Protein AF-A0A7J6T0P3-F1 (afdb_monomer)

Radius of gyration: 31.1 Å; Cα contacts (8 Å, |Δi|>4): 91; chains: 1; bounding box: 61×50×117 Å

pLDDT: mean 70.67, std 20.01, range [27.36, 97.06]

Mean predicted aligned error: 15.84 Å

Solvent-accessible surface area (backbone atoms only — not comparable to full-atom values): 14999 Å² total; per-residue (Å²): 106,55,35,60,55,25,47,75,69,77,41,67,24,70,60,39,41,51,52,50,51,59,52,43,61,66,58,50,58,79,76,50,55,74,68,60,47,54,54,50,51,54,52,51,50,51,50,49,54,51,53,49,53,52,48,51,52,53,54,68,51,49,68,74,75,42,72,79,57,62,83,76,56,62,70,65,57,57,53,51,51,46,52,49,52,52,51,50,45,47,51,53,46,51,50,51,50,51,53,51,38,72,76,35,93,85,66,76,79,56,70,70,61,53,52,52,60,47,54,69,65,63,66,48,69,66,59,56,53,50,34,58,50,45,32,71,78,31,80,91,58,14,68,60,54,30,51,52,55,44,52,46,36,47,52,46,33,53,53,41,55,63,44,44,58,55,54,46,49,63,55,50,67,75,53,83,63,93,77,73,84,76,79,79,84,88,72,99,71,74,84,78,52,65,65,57,48,48,50,52,50,49,46,43,66,68,51,48,48,71,69,70,58,86,62,79,90,78,83,81,73,82,77,80,75,82,86,78,89,86,78,87,87,78,86,88,83,84,83,87,91,83,86,89,135

Foldseek 3Di:
DQLVVQVVVVHHSVVRVVVVVVVCVVPVVVVDDPVVVVVVVVVVVVVVVVVQVVLLVVLVCVLVVLVPPVVPDDPVVLVVVLVVVLVVLLVVLVVVLVVVCVVDPDDRDDPLVSVLVSLVPQPGPVLLVVLVVQCVVDVPCSSVSSNSSSVSNNVSNVVSVVCNVVSCCVVCVVVPPDPDDPDDDDDPPDPPPPVVVVVVVCCCVPPVCVVPPPDDDDPPDPPPDDDDDDDDDDDDDDDDDDDDD

InterPro domains:
  IPR006153 Cation/H+ exchanger, transmembrane domain [PF00999] (1-169)
  IPR018422 Cation/H+ exchanger, CPA1 family [PTHR10110] (1-173)

Sequence (245 aa):
MSYLLAEGLQLSGICAILFCGIFMRKYTWLNLSPEARNLAESIFELFAVLAEAVIFVFLGLAPFSFDKSLARTSISTYIVAALATFGARVLSVNTTVSMANLCRTRSKLPASYTSVLSFCGLRGAMALALAIRARHDFPLHGHEILSVSTIIALFTVLVLGCSASYVLDWLLGSEMAPCEEASENSSVTTGYCGGMKRLVMTLNRGVLLPFFTRSGPQSMRYTGVERHSSRSDSDDMMGANSPPG

Secondary structure (DSSP, 8-state):
-HHHHHHHTTS-HHHHHHHHHHHHHHHHTTTS-HHHHHHHHHHHHHHHHHHHHHHHHHHHHHHHHTTTTTTTS-HHHHHHHHHHHHHHHHHHHHHHHHHHHHH-SS-PPPHHHHHHHHHS----HHHHHHHHHHHHH-TTTHHHHHHHHHHHHHHHHHHHHHHHHHHHHHHHTT--S------SSS-S-SSSTTHHHHHHHHHIIIIIHHHH--S------------------------------

Structure (mmCIF, N/CA/C/O backbone):
data_AF-A0A7J6T0P3-F1
#
_entry.id   AF-A0A7J6T0P3-F1
#
loop_
_atom_site.group_PDB
_atom_site.id
_atom_site.type_symbol
_atom_site.label_atom_id
_atom_site.label_alt_id
_atom_site.label_comp_id
_atom_site.label_asym_id
_atom_site.label_entity_id
_atom_site.label_seq_id
_atom_site.pdbx_PDB_ins_code
_atom_site.Cartn_x
_atom_site.Cartn_y
_atom_site.Cartn_z
_atom_site.occupancy
_atom_site.B_iso_or_equiv
_atom_site.auth_seq_id
_atom_site.auth_comp_id
_atom_site.auth_asym_id
_atom_site.auth_atom_id
_atom_site.pdbx_PDB_model_num
ATOM 1 N N . MET A 1 1 ? -22.819 -5.935 -3.431 1.00 86.69 1 MET A N 1
ATOM 2 C CA . MET A 1 1 ? -23.850 -5.009 -3.958 1.00 86.69 1 MET A CA 1
ATOM 3 C C . MET A 1 1 ? -23.351 -3.579 -4.105 1.00 86.69 1 MET A C 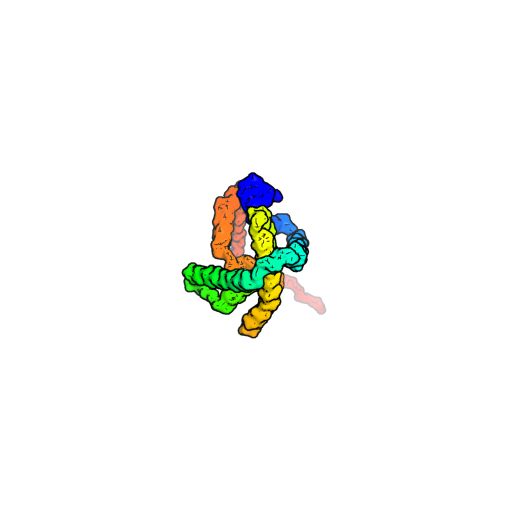1
ATOM 5 O O . MET A 1 1 ? -23.474 -3.043 -5.196 1.00 86.69 1 MET A O 1
ATOM 9 N N . SER A 1 2 ? -22.746 -2.975 -3.075 1.00 92.25 2 SER A N 1
ATOM 10 C CA . SER A 1 2 ? -22.213 -1.600 -3.147 1.00 92.25 2 SER A CA 1
ATOM 11 C C . SER A 1 2 ? -21.230 -1.370 -4.306 1.00 92.25 2 SER A C 1
ATOM 13 O O . SER A 1 2 ? -21.328 -0.343 -4.965 1.00 92.25 2 SER A O 1
ATOM 15 N N . TYR A 1 3 ? -20.357 -2.340 -4.609 1.00 94.19 3 TYR A N 1
ATOM 16 C CA . TYR A 1 3 ? -19.452 -2.281 -5.768 1.00 94.19 3 TYR A CA 1
ATOM 17 C C . TYR A 1 3 ? -20.197 -2.115 -7.102 1.00 94.19 3 TYR A C 1
ATOM 19 O O . TYR A 1 3 ? -19.974 -1.153 -7.825 1.00 94.19 3 TYR A O 1
ATOM 27 N N . LEU A 1 4 ? -21.109 -3.048 -7.400 1.00 95.38 4 LEU A N 1
ATOM 28 C CA . LEU A 1 4 ? -21.826 -3.109 -8.676 1.00 95.38 4 LEU A CA 1
ATOM 29 C C . LEU A 1 4 ? -22.746 -1.902 -8.874 1.00 95.38 4 LEU A C 1
ATOM 31 O O . LEU A 1 4 ? -22.840 -1.383 -9.979 1.00 95.38 4 LEU A O 1
ATOM 35 N N . LEU A 1 5 ? -23.392 -1.436 -7.801 1.00 94.75 5 LEU A N 1
ATOM 36 C CA . LEU A 1 5 ? -24.214 -0.226 -7.842 1.00 94.75 5 LEU A CA 1
ATOM 37 C C . LEU A 1 5 ? -23.381 1.021 -8.149 1.00 94.75 5 LEU A C 1
ATOM 39 O O . LEU A 1 5 ? -23.807 1.852 -8.940 1.00 94.75 5 LEU A O 1
ATOM 43 N N . ALA A 1 6 ? -22.199 1.154 -7.545 1.00 94.94 6 ALA A N 1
ATOM 44 C CA . ALA A 1 6 ? -21.322 2.290 -7.805 1.00 94.94 6 ALA A CA 1
ATOM 45 C C . ALA A 1 6 ? -20.753 2.265 -9.232 1.00 94.94 6 ALA A C 1
ATOM 47 O O . ALA A 1 6 ? -20.804 3.288 -9.907 1.00 94.94 6 ALA A O 1
ATOM 48 N N . GLU A 1 7 ? -20.301 1.107 -9.722 1.00 93.50 7 GLU A N 1
ATOM 49 C CA . GLU A 1 7 ? -19.852 0.948 -11.117 1.00 93.50 7 GLU A CA 1
ATOM 50 C C . GLU A 1 7 ? -20.989 1.232 -12.116 1.00 93.50 7 GLU A C 1
ATOM 52 O O . GLU A 1 7 ? -20.782 1.930 -13.106 1.00 93.50 7 GLU A O 1
ATOM 57 N N . GLY A 1 8 ? -22.218 0.784 -11.829 1.00 93.88 8 GLY A N 1
ATOM 58 C CA . GLY A 1 8 ? -23.395 1.079 -12.657 1.00 93.88 8 GLY A CA 1
ATOM 59 C C . GLY A 1 8 ? -23.758 2.569 -12.724 1.00 93.88 8 GLY A C 1
ATOM 60 O O . GLY A 1 8 ? -24.348 3.014 -13.704 1.00 93.88 8 GLY A O 1
ATOM 61 N N . LEU A 1 9 ? -23.368 3.350 -11.712 1.00 94.50 9 LEU A N 1
ATOM 62 C CA . LEU A 1 9 ? -23.514 4.809 -11.664 1.00 94.50 9 LEU A CA 1
ATOM 63 C C . LEU A 1 9 ? -22.255 5.557 -12.142 1.00 94.50 9 LEU A C 1
ATOM 65 O O . LEU A 1 9 ? -22.176 6.770 -11.965 1.00 94.50 9 LEU A O 1
ATOM 69 N N . GLN A 1 10 ? -21.271 4.855 -12.721 1.00 92.62 10 GLN A N 1
ATOM 70 C CA . GLN A 1 10 ? -19.973 5.407 -13.145 1.00 92.62 10 GLN A CA 1
ATOM 71 C C . GLN A 1 10 ? -19.177 6.081 -12.006 1.00 92.62 10 GLN A C 1
ATOM 73 O O . GLN A 1 10 ? -18.389 7.001 -12.226 1.00 92.62 10 GLN A O 1
ATOM 78 N N . LEU A 1 11 ? -19.365 5.617 -10.768 1.00 92.31 11 LEU A N 1
ATOM 79 C CA . LEU A 1 11 ? -18.633 6.054 -9.577 1.00 92.31 11 LEU A CA 1
ATOM 80 C C . LEU A 1 11 ? -17.555 5.027 -9.193 1.00 92.31 11 LEU A C 1
ATOM 82 O O . LEU A 1 11 ? -17.590 3.872 -9.608 1.00 92.31 11 LEU A O 1
ATOM 86 N N . SER A 1 12 ? -16.601 5.423 -8.342 1.00 91.94 12 SER A N 1
ATOM 87 C CA . SER A 1 12 ? -15.549 4.510 -7.869 1.00 91.94 12 SER A CA 1
ATOM 88 C C . SER A 1 12 ? -16.127 3.373 -7.018 1.00 91.94 12 SER A C 1
ATOM 90 O O . SER A 1 12 ? -16.424 3.546 -5.828 1.00 91.94 12 SER A O 1
ATOM 92 N N . GLY A 1 13 ? -16.231 2.182 -7.616 1.00 92.06 13 GLY A N 1
ATOM 93 C CA . GLY A 1 13 ? -16.684 0.972 -6.934 1.00 92.06 13 GLY A CA 1
ATOM 94 C C . GLY A 1 13 ? -15.806 0.596 -5.742 1.00 92.06 13 GLY A C 1
ATOM 95 O O . GLY A 1 13 ? -16.324 0.191 -4.699 1.00 92.06 13 GLY A O 1
ATOM 96 N N . ILE A 1 14 ? -14.488 0.798 -5.855 1.00 91.25 14 ILE A N 1
ATOM 97 C CA . ILE A 1 14 ? -13.513 0.491 -4.795 1.00 91.25 14 ILE A CA 1
ATOM 98 C C . ILE A 1 14 ? -13.741 1.392 -3.574 1.00 91.25 14 ILE A C 1
ATOM 100 O O . ILE A 1 14 ? -13.762 0.917 -2.441 1.00 91.25 14 ILE A O 1
ATOM 104 N N . CYS A 1 15 ? -13.989 2.687 -3.780 1.00 91.31 15 CYS A N 1
ATOM 105 C CA . CYS A 1 15 ? -14.315 3.589 -2.675 1.00 91.31 15 CYS A CA 1
ATOM 106 C C . CYS A 1 15 ? -15.658 3.219 -2.023 1.00 91.31 15 CYS A C 1
ATOM 108 O O . CYS A 1 15 ? -15.772 3.246 -0.798 1.00 91.31 15 CYS A O 1
ATOM 110 N N . ALA A 1 16 ? -16.659 2.818 -2.815 1.00 94.12 16 ALA A N 1
ATOM 111 C CA . ALA A 1 16 ? -17.979 2.448 -2.306 1.00 94.12 16 ALA A CA 1
ATOM 112 C C . ALA A 1 16 ? -17.947 1.213 -1.388 1.00 94.12 16 ALA A C 1
ATOM 114 O O . ALA A 1 16 ? -18.573 1.224 -0.323 1.00 94.12 16 ALA A O 1
ATOM 115 N N . ILE A 1 17 ? -17.200 0.163 -1.751 1.00 93.19 17 ILE A N 1
ATOM 116 C CA . ILE A 1 17 ? -17.042 -1.017 -0.881 1.00 93.19 17 ILE A CA 1
ATOM 117 C C . ILE A 1 17 ? -16.278 -0.695 0.403 1.00 93.19 17 ILE A C 1
ATOM 119 O O . ILE A 1 17 ? -16.654 -1.200 1.459 1.00 93.19 17 ILE A O 1
ATOM 123 N N . LEU A 1 18 ? -15.273 0.186 0.342 1.00 91.38 18 LEU A N 1
ATOM 124 C CA . LEU A 1 18 ? -14.516 0.614 1.521 1.00 91.38 18 LEU A CA 1
ATOM 125 C C . LEU A 1 18 ? -15.419 1.346 2.518 1.00 91.38 18 LEU A C 1
ATOM 127 O O . LEU A 1 18 ? -15.472 0.976 3.691 1.00 91.38 18 LEU A O 1
ATOM 131 N N . PHE A 1 19 ? -16.188 2.336 2.054 1.00 89.62 19 PHE A N 1
ATOM 132 C CA . PHE A 1 19 ? -17.142 3.036 2.916 1.00 89.62 19 PHE A CA 1
ATOM 133 C C . PHE A 1 19 ? -18.197 2.087 3.477 1.00 89.62 19 PHE A C 1
ATOM 135 O O . PHE A 1 19 ? -18.468 2.114 4.678 1.00 89.62 19 PHE A O 1
ATOM 142 N N . CYS A 1 20 ? -18.746 1.211 2.634 1.00 90.56 20 CYS A N 1
ATOM 143 C CA . CYS A 1 20 ? -19.692 0.189 3.063 1.00 90.56 20 CYS A CA 1
ATOM 144 C C . CYS A 1 20 ? -19.118 -0.669 4.203 1.00 90.56 20 CYS A C 1
ATOM 146 O O . CYS A 1 20 ? -19.802 -0.857 5.205 1.00 90.56 20 CYS A O 1
ATOM 148 N N . GLY A 1 21 ? -17.866 -1.129 4.102 1.00 89.75 21 GLY A N 1
ATOM 149 C CA . GLY A 1 21 ? -17.195 -1.906 5.151 1.00 89.75 21 GLY A CA 1
ATOM 150 C C . GLY A 1 21 ? -17.003 -1.129 6.459 1.00 89.75 21 GLY A C 1
ATOM 151 O O . GLY A 1 21 ? -17.306 -1.646 7.536 1.00 89.75 21 GLY A O 1
ATOM 152 N N . ILE A 1 22 ? -16.588 0.141 6.380 1.00 88.25 22 ILE A N 1
ATOM 153 C CA . ILE A 1 22 ? -16.421 1.014 7.558 1.00 88.25 22 ILE A CA 1
ATOM 154 C C . ILE A 1 22 ? -17.753 1.196 8.299 1.00 88.25 22 ILE A C 1
ATOM 156 O O . ILE A 1 22 ? -17.812 1.060 9.524 1.00 88.25 22 ILE A O 1
ATOM 160 N N . PHE A 1 23 ? -18.836 1.485 7.571 1.00 87.38 23 PHE A N 1
ATOM 161 C CA . PHE A 1 23 ? -20.167 1.610 8.168 1.00 87.38 23 PHE A CA 1
ATOM 162 C C . PHE A 1 23 ? -20.668 0.272 8.716 1.00 87.38 23 PHE A C 1
ATOM 164 O O . PHE A 1 23 ? -21.207 0.226 9.823 1.00 87.38 23 PHE A O 1
ATOM 171 N N . MET A 1 24 ? -20.445 -0.822 7.987 1.00 85.88 24 MET A N 1
ATOM 172 C CA . MET A 1 24 ? -20.858 -2.162 8.393 1.00 85.88 24 MET A CA 1
ATOM 173 C C . MET A 1 24 ? -20.211 -2.572 9.716 1.00 85.88 24 MET A C 1
ATOM 175 O O . MET A 1 24 ? -20.926 -3.077 10.580 1.00 85.88 24 MET A O 1
ATOM 179 N N . ARG A 1 25 ? -18.925 -2.260 9.942 1.00 83.00 25 ARG A N 1
ATOM 180 C CA . ARG A 1 25 ? -18.268 -2.487 11.242 1.00 83.00 25 ARG A CA 1
ATOM 181 C C . ARG A 1 25 ? -18.991 -1.776 12.387 1.00 83.00 25 ARG A C 1
ATOM 183 O O . ARG A 1 25 ? -19.066 -2.310 13.482 1.00 83.00 25 ARG A O 1
ATOM 190 N N . LYS A 1 26 ? -19.545 -0.585 12.157 1.00 76.88 26 LYS A N 1
ATOM 191 C CA . LYS A 1 26 ? -20.208 0.196 13.210 1.00 76.88 26 LYS A CA 1
ATOM 192 C C . LYS A 1 26 ? -21.639 -0.257 13.502 1.00 76.88 26 LYS A C 1
ATOM 194 O O . LYS A 1 26 ? -22.049 -0.234 14.658 1.00 76.88 26 LYS A O 1
ATOM 199 N N . TYR A 1 27 ? -22.392 -0.645 12.477 1.00 80.25 27 TYR A N 1
ATOM 200 C CA . TYR A 1 27 ? -23.801 -1.025 12.635 1.00 80.25 27 TYR A CA 1
ATOM 201 C C . TYR A 1 27 ? -23.987 -2.510 12.940 1.00 80.25 27 TYR A C 1
ATOM 203 O O . TYR A 1 27 ? -24.789 -2.870 13.795 1.00 80.25 27 TYR A O 1
ATOM 211 N N . THR A 1 28 ? -23.212 -3.372 12.286 1.00 81.00 28 THR A N 1
ATOM 212 C CA . THR A 1 28 ? -23.334 -4.832 12.422 1.00 81.00 28 THR A CA 1
ATOM 213 C C . THR A 1 28 ? -22.831 -5.295 13.784 1.00 81.00 28 THR A C 1
ATOM 215 O O . THR A 1 28 ? -23.409 -6.196 14.381 1.00 81.00 28 THR A O 1
ATOM 218 N N . TRP A 1 29 ? -21.830 -4.607 14.342 1.00 71.50 29 TRP A N 1
ATOM 219 C CA . TRP A 1 29 ? -21.297 -4.916 15.669 1.00 71.50 29 TRP A CA 1
ATOM 220 C C . TRP A 1 29 ? -22.354 -4.842 16.770 1.00 71.50 29 TRP A C 1
ATOM 222 O O . TRP A 1 29 ? -22.325 -5.648 17.686 1.00 71.50 29 TRP A O 1
ATOM 232 N N . LEU A 1 30 ? -23.325 -3.932 16.675 1.00 72.38 30 LEU A N 1
ATOM 233 C CA . LEU A 1 30 ? -24.371 -3.786 17.693 1.00 72.38 30 LEU A CA 1
ATOM 234 C C . LEU A 1 30 ? -25.427 -4.899 17.638 1.00 72.38 30 LEU A C 1
ATOM 236 O O . LEU A 1 30 ? -26.125 -5.107 18.624 1.00 72.38 30 LEU A O 1
ATOM 240 N N . ASN A 1 31 ? -25.528 -5.610 16.512 1.00 76.88 31 ASN A N 1
ATOM 241 C CA . ASN A 1 31 ? -26.555 -6.624 16.272 1.00 76.88 31 ASN A CA 1
ATOM 242 C C . ASN A 1 31 ? -26.032 -8.071 16.384 1.00 76.88 31 ASN A C 1
ATOM 244 O O . ASN A 1 31 ? -26.819 -9.010 16.355 1.00 76.88 31 ASN A O 1
ATOM 248 N N . LEU A 1 32 ? -24.713 -8.277 16.499 1.00 79.06 32 LEU A N 1
ATOM 249 C CA . LEU A 1 32 ? -24.116 -9.611 16.642 1.00 79.06 32 LEU A CA 1
ATOM 250 C C . LEU A 1 32 ? -23.864 -9.981 18.107 1.00 79.06 32 LEU A C 1
ATOM 252 O O . LEU A 1 32 ? -23.465 -9.130 18.911 1.00 79.06 32 LEU A O 1
ATOM 256 N N . SER A 1 33 ? -24.017 -11.272 18.414 1.00 86.81 33 SER A N 1
ATOM 257 C CA . SER A 1 33 ? -23.572 -11.881 19.671 1.00 86.81 33 SER A CA 1
ATOM 258 C C . SER A 1 33 ? -22.041 -11.801 19.809 1.00 86.81 33 SER A C 1
ATOM 260 O O . SER A 1 33 ? -21.338 -11.746 18.797 1.00 86.81 33 SER A O 1
ATOM 262 N N . PRO A 1 34 ? -21.493 -11.776 21.039 1.00 84.00 34 PRO A N 1
ATOM 263 C CA . PRO A 1 34 ? -20.049 -11.645 21.261 1.00 84.00 34 PRO A CA 1
ATOM 264 C C . PRO A 1 34 ? -19.235 -12.775 20.614 1.00 84.00 34 PRO A C 1
ATOM 266 O O . PRO A 1 34 ? -18.176 -12.525 20.056 1.00 84.00 34 PRO A O 1
ATOM 269 N N . GLU A 1 35 ? -19.764 -13.997 20.602 1.00 88.44 35 GLU A N 1
ATOM 270 C CA . GLU A 1 35 ? -19.115 -15.151 19.975 1.00 88.44 35 GLU A CA 1
ATOM 271 C C . GLU A 1 35 ? -19.026 -15.016 18.444 1.00 88.44 35 GLU A C 1
ATOM 273 O O . GLU A 1 35 ? -17.975 -15.251 17.850 1.00 88.44 35 GLU A O 1
ATOM 278 N N . ALA A 1 36 ? -20.095 -14.534 17.798 1.00 87.50 36 ALA A N 1
ATOM 279 C CA . ALA A 1 36 ? -20.111 -14.307 16.352 1.00 87.50 36 ALA A CA 1
ATOM 280 C C . ALA A 1 36 ? -19.150 -13.188 15.918 1.00 87.50 36 ALA A C 1
ATOM 282 O O . ALA A 1 36 ? -18.650 -13.207 14.794 1.00 87.50 36 ALA A O 1
ATOM 283 N N . ARG A 1 37 ? -18.885 -12.213 16.797 1.00 87.88 37 ARG A N 1
ATOM 284 C CA . ARG A 1 37 ? -17.929 -11.130 16.531 1.00 87.88 37 ARG A CA 1
ATOM 285 C C . ARG A 1 37 ? -16.505 -11.657 16.442 1.00 87.88 37 ARG A C 1
ATOM 287 O O . ARG A 1 37 ? -15.846 -11.395 15.442 1.00 87.88 37 ARG A O 1
ATOM 294 N N . ASN A 1 38 ? -16.080 -12.439 17.430 1.00 88.56 38 ASN A N 1
ATOM 295 C CA . ASN A 1 38 ? -14.730 -13.000 17.465 1.00 88.56 38 ASN A CA 1
ATOM 296 C C . ASN A 1 38 ? -14.495 -13.927 16.268 1.00 88.56 38 ASN A C 1
ATOM 298 O O . ASN A 1 38 ? -13.485 -13.809 15.582 1.00 88.56 38 ASN A O 1
ATOM 302 N N . LEU A 1 39 ? -15.473 -14.785 15.951 1.00 92.75 39 LEU A N 1
ATOM 303 C CA . LEU A 1 39 ? -15.389 -15.649 14.775 1.00 92.75 39 LEU A CA 1
ATOM 304 C C . LEU A 1 39 ? -15.257 -14.837 13.478 1.00 92.75 39 LEU A C 1
ATOM 306 O O . LEU A 1 39 ? -14.432 -15.162 12.625 1.00 92.75 39 LEU A O 1
ATOM 310 N N . ALA A 1 40 ? -16.053 -13.776 13.319 1.00 91.00 40 ALA A N 1
ATOM 311 C CA . ALA A 1 40 ? -15.969 -12.917 12.146 1.00 91.00 40 ALA A CA 1
ATOM 312 C C . ALA A 1 40 ? -14.601 -12.224 12.044 1.00 91.00 40 ALA A C 1
ATOM 314 O O . ALA A 1 40 ? -14.033 -12.189 10.955 1.00 91.00 40 ALA A O 1
ATOM 315 N N . GLU A 1 41 ? -14.061 -11.707 13.150 1.00 90.12 41 GLU A N 1
ATOM 316 C CA . GLU A 1 41 ? -12.739 -11.069 13.176 1.00 90.12 41 GLU A CA 1
ATOM 317 C C . GLU A 1 41 ? -11.637 -12.037 12.737 1.00 90.12 41 GLU A C 1
ATOM 319 O O . GLU A 1 41 ? -10.905 -11.715 11.800 1.00 90.12 41 GLU A O 1
ATOM 324 N N . SER A 1 42 ? -11.595 -13.252 13.292 1.00 94.75 42 SER A N 1
ATOM 325 C CA . SER A 1 42 ? -10.602 -14.260 12.899 1.00 94.75 42 SER A CA 1
ATOM 326 C C . SER A 1 42 ? -10.736 -14.687 11.434 1.00 94.75 42 SER A C 1
ATOM 328 O O . SER A 1 42 ? -9.736 -14.858 10.737 1.00 94.75 42 SER A O 1
ATOM 330 N N . ILE A 1 43 ? -11.965 -14.834 10.926 1.00 96.12 43 ILE A N 1
ATOM 331 C CA . ILE A 1 43 ? -12.196 -15.168 9.514 1.00 96.12 43 ILE A CA 1
ATOM 332 C C . ILE A 1 43 ? -11.710 -14.031 8.602 1.00 96.12 43 ILE A C 1
ATOM 334 O O . ILE A 1 43 ? -11.059 -14.293 7.589 1.00 96.12 43 ILE A O 1
ATOM 338 N N . PHE A 1 44 ? -12.002 -12.771 8.938 1.00 91.81 44 PHE A N 1
ATOM 339 C CA . PHE A 1 44 ? -11.554 -11.625 8.141 1.00 91.81 44 PHE A CA 1
ATOM 340 C C . PHE A 1 44 ? -10.040 -11.431 8.190 1.00 91.81 44 PHE A C 1
ATOM 342 O O . PHE A 1 44 ? -9.455 -11.065 7.171 1.00 91.81 44 PHE A O 1
ATOM 349 N N . GLU A 1 45 ? -9.407 -11.703 9.327 1.00 94.50 45 GLU A N 1
ATOM 350 C CA . GLU A 1 45 ? -7.951 -11.703 9.451 1.00 94.50 45 GLU A CA 1
ATOM 351 C C . GLU A 1 45 ? -7.320 -12.792 8.578 1.00 94.50 45 GLU A C 1
ATOM 353 O O . GLU A 1 45 ? -6.420 -12.500 7.789 1.00 94.50 45 GLU A O 1
ATOM 358 N N . LEU A 1 46 ? -7.862 -14.014 8.607 1.00 97.06 46 LEU A N 1
ATOM 359 C CA . LEU A 1 46 ? -7.415 -15.095 7.729 1.00 97.06 46 LEU A CA 1
ATOM 360 C C . LEU A 1 46 ? -7.553 -14.714 6.249 1.00 97.06 46 LEU A C 1
ATOM 362 O O . LEU A 1 46 ? -6.628 -14.931 5.466 1.00 97.06 46 LEU A O 1
ATOM 366 N N . PHE A 1 47 ? -8.681 -14.119 5.851 1.00 95.56 47 PHE A N 1
ATOM 367 C CA . PHE A 1 47 ? -8.863 -13.641 4.479 1.00 95.56 47 PHE A CA 1
ATOM 368 C C . PHE A 1 47 ? -7.893 -12.518 4.111 1.00 95.56 47 PHE A C 1
ATOM 370 O O . PHE A 1 47 ? -7.440 -12.476 2.967 1.00 95.56 47 PHE A O 1
ATOM 377 N N . ALA A 1 48 ? -7.569 -11.620 5.043 1.00 91.94 48 ALA A N 1
ATOM 378 C CA . ALA A 1 48 ? -6.598 -10.558 4.814 1.00 91.94 48 ALA A CA 1
ATOM 379 C C . ALA A 1 48 ? -5.196 -11.136 4.581 1.00 91.94 48 ALA A C 1
ATOM 381 O O . ALA A 1 48 ? -4.581 -10.813 3.566 1.00 91.94 48 ALA A O 1
ATOM 382 N N . VAL A 1 49 ? -4.745 -12.053 5.443 1.00 93.56 49 VAL A N 1
ATOM 383 C CA . VAL A 1 49 ? -3.447 -12.737 5.305 1.00 93.56 49 VAL A CA 1
ATOM 384 C C . VAL A 1 49 ? -3.395 -13.568 4.022 1.00 93.56 49 VAL A C 1
ATOM 386 O O . VAL A 1 49 ? -2.398 -13.543 3.302 1.00 93.56 49 VAL A O 1
ATOM 389 N N . LEU A 1 50 ? -4.481 -14.266 3.678 1.00 95.69 50 LEU A N 1
ATOM 390 C CA . LEU A 1 50 ? -4.569 -15.025 2.432 1.00 95.69 50 LEU A CA 1
ATOM 391 C C . LEU A 1 50 ? -4.497 -14.108 1.203 1.00 95.69 50 LEU A C 1
ATOM 393 O O . LEU A 1 50 ? -3.755 -14.391 0.263 1.00 95.69 50 LEU A O 1
ATOM 397 N N . ALA A 1 51 ? -5.255 -13.009 1.195 1.00 92.06 51 ALA A N 1
ATOM 398 C CA . ALA A 1 51 ? -5.238 -12.045 0.098 1.00 92.06 51 ALA A CA 1
ATOM 399 C C . ALA A 1 51 ? -3.853 -11.404 -0.053 1.00 92.06 51 ALA A C 1
ATOM 401 O O . ALA A 1 51 ? -3.349 -11.273 -1.169 1.00 92.06 51 ALA A O 1
ATOM 402 N N . GLU A 1 52 ? -3.222 -11.054 1.063 1.00 87.69 52 GLU A N 1
ATOM 403 C CA . GLU A 1 52 ? -1.863 -10.533 1.101 1.00 87.69 52 GLU A CA 1
ATOM 404 C C . GLU A 1 52 ? -0.856 -11.542 0.532 1.00 87.69 52 GLU A C 1
ATOM 406 O O . GLU A 1 52 ? -0.087 -11.187 -0.364 1.00 87.69 52 GLU A O 1
ATOM 411 N N . ALA A 1 53 ? -0.929 -12.816 0.929 1.00 91.75 53 ALA A N 1
ATOM 412 C CA . ALA A 1 53 ? -0.092 -13.880 0.372 1.00 91.75 53 ALA A CA 1
ATOM 413 C C . ALA A 1 53 ? -0.278 -14.034 -1.149 1.00 91.75 53 ALA A C 1
ATOM 415 O O . ALA A 1 53 ? 0.703 -14.134 -1.890 1.00 91.75 53 ALA A O 1
ATOM 416 N N . VAL A 1 54 ? -1.522 -13.989 -1.638 1.00 92.50 54 VAL A N 1
ATOM 417 C CA . VAL A 1 54 ? -1.821 -14.036 -3.079 1.00 92.50 54 VAL A CA 1
ATOM 418 C C . VAL A 1 54 ? -1.155 -12.866 -3.806 1.00 92.50 54 VAL A C 1
ATOM 420 O O . VAL A 1 54 ? -0.478 -13.068 -4.815 1.00 92.50 54 VAL A O 1
ATOM 423 N N . ILE A 1 55 ? -1.291 -11.647 -3.286 1.00 89.56 55 ILE A N 1
ATOM 424 C CA . ILE A 1 55 ? -0.692 -10.443 -3.878 1.00 89.56 55 ILE A CA 1
ATOM 425 C C . ILE A 1 55 ? 0.836 -10.526 -3.888 1.00 89.56 55 ILE A C 1
ATOM 427 O O . ILE A 1 55 ? 1.449 -10.156 -4.891 1.00 89.56 55 ILE A O 1
ATOM 431 N N . PHE A 1 56 ? 1.452 -11.035 -2.820 1.00 87.88 56 PHE A N 1
ATOM 432 C CA . PHE A 1 56 ? 2.898 -11.243 -2.761 1.00 87.88 56 PHE A CA 1
ATOM 433 C C . PHE A 1 56 ? 3.389 -12.211 -3.837 1.00 87.88 56 PHE A C 1
ATOM 435 O O . PHE A 1 56 ? 4.366 -11.915 -4.527 1.00 87.88 56 PHE A O 1
ATOM 442 N N . VAL A 1 57 ? 2.681 -13.324 -4.040 1.00 90.69 57 VAL A N 1
ATOM 443 C CA . VAL A 1 57 ? 2.996 -14.276 -5.113 1.00 90.69 57 VAL A CA 1
ATOM 444 C C . VAL A 1 57 ? 2.852 -13.614 -6.487 1.00 90.69 57 VAL A C 1
ATOM 446 O O . VAL A 1 57 ? 3.754 -13.734 -7.316 1.00 90.69 57 VAL A O 1
ATOM 449 N N . PHE A 1 58 ? 1.784 -12.847 -6.729 1.00 88.88 58 PHE A N 1
ATOM 450 C CA . PHE A 1 58 ? 1.617 -12.107 -7.988 1.00 88.88 58 PHE A CA 1
ATOM 451 C C . PHE A 1 58 ? 2.739 -11.093 -8.231 1.00 88.88 58 PHE A C 1
ATOM 453 O O . PHE A 1 58 ? 3.242 -10.990 -9.352 1.00 88.88 58 PHE A O 1
ATOM 460 N N . LEU A 1 59 ? 3.151 -10.363 -7.194 1.00 87.81 59 LEU A N 1
ATOM 461 C CA . LEU A 1 59 ? 4.231 -9.386 -7.287 1.00 87.81 59 LEU A CA 1
ATOM 462 C C . LEU A 1 59 ? 5.581 -10.058 -7.585 1.00 87.81 59 LEU A C 1
ATOM 464 O O . LEU A 1 59 ? 6.347 -9.543 -8.397 1.00 87.81 59 LEU A O 1
ATOM 468 N N . GLY A 1 60 ? 5.854 -11.213 -6.970 1.00 87.44 60 GLY A N 1
ATOM 469 C CA . GLY A 1 60 ? 7.078 -11.990 -7.194 1.00 87.44 60 GLY A CA 1
ATOM 470 C C . GLY A 1 60 ? 7.132 -12.695 -8.554 1.00 87.44 60 GLY A C 1
ATOM 471 O O . GLY A 1 60 ? 8.208 -12.821 -9.133 1.00 87.44 60 GLY A O 1
ATOM 472 N N . LEU A 1 61 ? 5.986 -13.115 -9.098 1.00 87.31 61 LEU A N 1
ATOM 473 C CA . LEU A 1 61 ? 5.900 -13.748 -10.421 1.00 87.31 61 LEU A CA 1
ATOM 474 C C . LEU A 1 61 ? 5.953 -12.742 -11.578 1.00 87.31 61 LEU A C 1
ATOM 476 O O . LEU A 1 61 ? 6.338 -13.097 -12.692 1.00 87.31 61 LEU A O 1
ATOM 480 N N . ALA A 1 62 ? 5.572 -11.489 -11.340 1.00 83.62 62 ALA A N 1
ATOM 481 C CA . ALA A 1 62 ? 5.437 -10.491 -12.393 1.00 83.62 62 ALA A CA 1
ATOM 482 C C . ALA A 1 62 ? 6.724 -10.225 -13.212 1.00 83.62 62 ALA A C 1
ATOM 484 O O . ALA A 1 62 ? 6.610 -10.174 -14.437 1.00 83.62 62 ALA A O 1
ATOM 485 N N . PRO A 1 63 ? 7.941 -10.127 -12.633 1.00 80.31 63 PRO A N 1
ATOM 486 C CA . PRO A 1 63 ? 9.173 -9.936 -13.407 1.00 80.31 63 PRO A CA 1
ATOM 487 C C . PRO A 1 63 ? 9.443 -11.050 -14.427 1.00 80.31 63 PRO A C 1
ATOM 489 O O . PRO A 1 63 ? 9.895 -10.761 -15.532 1.00 80.31 63 PRO A O 1
ATOM 492 N N . PHE A 1 64 ? 9.098 -12.302 -14.102 1.00 81.44 64 PHE A N 1
ATOM 493 C CA . PHE A 1 64 ? 9.277 -13.452 -14.999 1.00 81.44 64 PHE A CA 1
ATOM 494 C C . PHE A 1 64 ? 8.371 -13.391 -16.235 1.00 81.44 64 PHE A C 1
ATOM 496 O O . PHE A 1 64 ? 8.666 -13.998 -17.260 1.00 81.44 64 PHE A O 1
ATOM 503 N N . SER A 1 65 ? 7.271 -12.637 -16.174 1.00 78.25 65 SER A N 1
ATOM 504 C CA . SER A 1 65 ? 6.350 -12.487 -17.304 1.00 78.25 65 SER A CA 1
ATOM 505 C C . SER A 1 65 ? 6.847 -11.482 -18.359 1.00 78.25 65 SER A C 1
ATOM 507 O O . SER A 1 65 ? 6.349 -11.489 -19.486 1.00 78.25 65 SER A O 1
ATOM 509 N N . PHE A 1 66 ? 7.829 -10.631 -18.031 1.00 67.44 66 PHE A N 1
ATOM 510 C CA . PHE A 1 66 ? 8.242 -9.478 -18.849 1.00 67.44 66 PHE A CA 1
ATOM 511 C C . PHE A 1 66 ? 9.591 -9.644 -19.565 1.00 67.44 66 PHE A C 1
ATOM 513 O O . PHE A 1 66 ? 10.170 -8.650 -20.007 1.00 67.44 66 PHE A O 1
ATOM 520 N N . ASP A 1 67 ? 10.070 -10.880 -19.727 1.00 57.88 67 ASP A N 1
ATOM 521 C CA . ASP A 1 67 ? 11.429 -11.241 -20.178 1.00 57.88 67 ASP A CA 1
ATOM 522 C C . ASP A 1 67 ? 11.916 -10.508 -21.455 1.00 57.88 67 ASP A C 1
ATOM 524 O O . ASP A 1 67 ? 13.103 -10.269 -21.651 1.00 57.88 67 ASP A O 1
ATOM 528 N N . LYS A 1 68 ? 11.000 -10.058 -22.325 1.00 55.91 68 LYS A N 1
ATOM 529 C CA . LYS A 1 68 ? 11.330 -9.329 -23.568 1.00 55.91 68 LYS A CA 1
ATOM 530 C C . LYS A 1 68 ? 11.394 -7.798 -23.433 1.00 55.91 68 LYS A C 1
ATOM 532 O O . LYS A 1 68 ? 11.944 -7.144 -24.318 1.00 55.91 68 LYS A O 1
ATOM 537 N N . SER A 1 69 ? 10.847 -7.213 -22.364 1.00 55.25 69 SER A N 1
ATOM 538 C CA . SER A 1 69 ? 10.797 -5.754 -22.149 1.00 55.25 69 SER A CA 1
ATOM 539 C C . SER A 1 69 ? 12.032 -5.214 -21.427 1.00 55.25 69 SER A C 1
ATOM 541 O O . SER A 1 69 ? 12.433 -4.078 -21.669 1.00 55.25 69 SER A O 1
ATOM 543 N N . LEU A 1 70 ? 12.655 -6.024 -20.565 1.00 55.59 70 LEU A N 1
ATOM 544 C CA . LEU A 1 70 ? 13.837 -5.633 -19.786 1.00 55.59 70 LEU A CA 1
ATOM 545 C C . LEU A 1 70 ? 15.048 -5.294 -20.665 1.00 55.59 70 LEU A C 1
ATOM 547 O O . LEU A 1 70 ? 15.840 -4.429 -20.309 1.00 55.59 70 LEU A O 1
ATOM 551 N N . ALA A 1 71 ? 15.165 -5.928 -21.833 1.00 52.00 71 ALA A N 1
ATOM 552 C CA . ALA A 1 71 ? 16.295 -5.741 -22.740 1.00 52.00 71 ALA A CA 1
ATOM 553 C C . ALA A 1 71 ? 16.298 -4.386 -23.477 1.00 52.00 71 ALA A C 1
ATOM 555 O O . ALA A 1 71 ? 17.327 -4.001 -24.030 1.00 52.00 71 ALA A O 1
ATOM 556 N N . ARG A 1 72 ? 15.164 -3.666 -23.522 1.00 56.06 72 ARG A N 1
ATOM 557 C CA . ARG A 1 72 ? 15.026 -2.407 -24.281 1.00 56.06 72 ARG A CA 1
ATOM 558 C C . ARG A 1 72 ? 15.145 -1.155 -23.406 1.00 56.06 72 ARG A C 1
ATOM 560 O O . ARG A 1 72 ? 15.537 -0.106 -23.908 1.00 56.06 72 ARG A O 1
ATOM 567 N N . THR A 1 73 ? 14.832 -1.254 -22.115 1.00 64.12 73 THR A N 1
ATOM 568 C CA . THR A 1 73 ? 14.824 -0.108 -21.196 1.00 64.12 73 THR A CA 1
ATOM 569 C C . THR A 1 73 ? 16.114 -0.062 -20.374 1.00 64.12 73 THR A C 1
ATOM 571 O O . THR A 1 73 ? 16.429 -0.995 -19.640 1.00 64.12 73 THR A O 1
ATOM 574 N N . SER A 1 74 ? 16.861 1.041 -20.464 1.00 71.25 74 SER A N 1
ATOM 575 C CA . SER A 1 74 ? 18.127 1.222 -19.744 1.00 71.25 74 SER A CA 1
ATOM 576 C C . SER A 1 74 ? 17.957 1.095 -18.226 1.00 71.25 74 SER A C 1
ATOM 578 O O . SER A 1 74 ? 17.062 1.712 -17.648 1.00 71.25 74 SER A O 1
ATOM 580 N N . ILE A 1 75 ? 18.878 0.385 -17.564 1.00 78.31 75 ILE A N 1
ATOM 581 C CA . ILE A 1 75 ? 18.946 0.212 -16.095 1.00 78.31 75 ILE A CA 1
ATOM 582 C C . ILE A 1 75 ? 18.863 1.559 -15.348 1.00 78.31 75 ILE A C 1
ATOM 584 O O . ILE A 1 75 ? 18.273 1.650 -14.271 1.00 78.31 75 ILE A O 1
ATOM 588 N N . SER A 1 76 ? 19.382 2.632 -15.954 1.00 81.44 76 SER A N 1
ATOM 589 C CA . SER A 1 76 ? 19.312 3.998 -15.426 1.00 81.44 76 SER A CA 1
ATOM 590 C C . SER A 1 76 ? 17.883 4.476 -15.150 1.00 81.44 76 SER A C 1
ATOM 592 O O . SER A 1 76 ? 17.660 5.167 -14.160 1.00 81.44 76 SER A O 1
A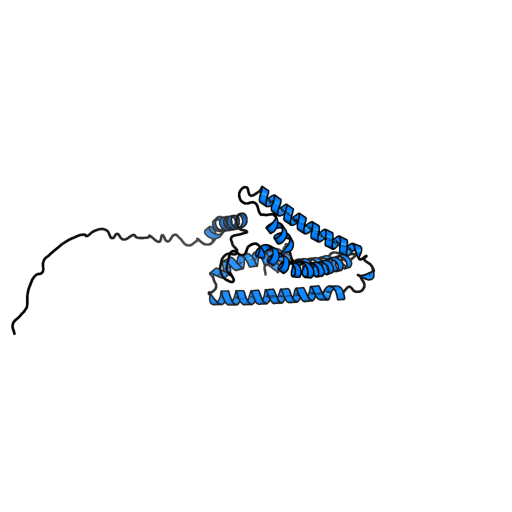TOM 594 N N . THR A 1 77 ? 16.904 4.083 -15.968 1.00 81.12 77 THR A N 1
ATOM 595 C CA . THR A 1 77 ? 15.499 4.487 -15.788 1.00 81.12 77 THR A CA 1
ATOM 596 C C . THR A 1 77 ? 14.899 3.909 -14.509 1.00 81.12 77 THR A C 1
ATOM 598 O O . THR A 1 77 ? 14.217 4.628 -13.782 1.00 81.12 77 THR A O 1
ATOM 601 N N . TYR A 1 78 ? 15.217 2.656 -14.174 1.00 83.19 78 TYR A N 1
ATOM 602 C CA . TYR A 1 78 ? 14.767 2.008 -12.942 1.00 83.19 78 TYR A CA 1
ATOM 603 C C . TYR A 1 78 ? 15.364 2.679 -11.704 1.00 83.19 78 TYR A C 1
ATOM 605 O O . TYR A 1 78 ? 14.642 2.937 -10.744 1.00 83.19 78 TYR A O 1
ATOM 613 N N . ILE A 1 79 ? 16.658 3.017 -11.739 1.00 85.31 79 ILE A N 1
ATOM 614 C CA . ILE A 1 79 ? 17.343 3.702 -10.632 1.00 85.31 79 ILE A CA 1
ATOM 615 C C . ILE A 1 79 ? 16.755 5.101 -10.427 1.00 85.31 79 ILE A C 1
ATOM 617 O O . ILE A 1 79 ? 16.400 5.465 -9.306 1.00 85.31 79 ILE A O 1
ATOM 621 N N . VAL A 1 80 ? 16.602 5.873 -11.506 1.00 87.88 80 VAL A N 1
ATOM 622 C CA . VAL A 1 80 ? 16.018 7.219 -11.443 1.00 87.88 80 VAL A CA 1
ATOM 623 C C . VAL A 1 80 ? 14.580 7.158 -10.933 1.00 87.88 80 VAL A C 1
ATOM 625 O O . VAL A 1 80 ? 14.218 7.936 -10.056 1.00 87.88 80 VAL A O 1
ATOM 628 N N . ALA A 1 81 ? 13.768 6.213 -11.410 1.00 85.31 81 ALA A N 1
ATOM 629 C CA . ALA A 1 81 ? 12.391 6.048 -10.955 1.00 85.31 81 ALA A CA 1
ATOM 630 C C . ALA A 1 8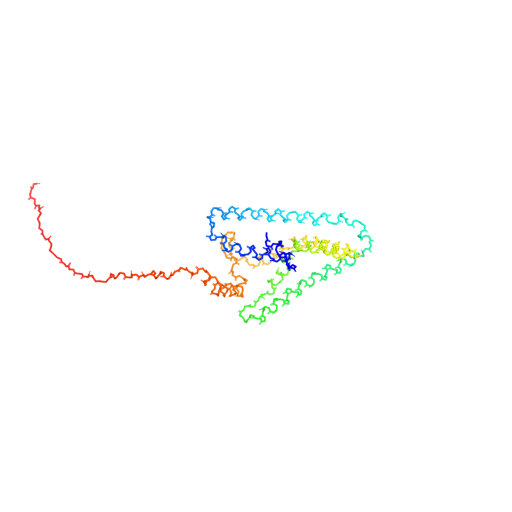1 ? 12.303 5.582 -9.488 1.00 85.31 81 ALA A C 1
ATOM 632 O O . ALA A 1 81 ? 11.441 6.059 -8.746 1.00 85.31 81 ALA A O 1
ATOM 633 N N . ALA A 1 82 ? 13.204 4.709 -9.029 1.00 84.69 82 ALA A N 1
ATOM 634 C CA . ALA A 1 82 ? 13.286 4.300 -7.626 1.00 84.69 82 ALA A CA 1
ATOM 635 C C . ALA A 1 82 ? 13.656 5.482 -6.711 1.00 84.69 82 ALA A C 1
ATOM 637 O O . ALA A 1 82 ? 12.973 5.736 -5.719 1.00 84.69 82 ALA A O 1
ATOM 638 N N . LEU A 1 83 ? 14.676 6.263 -7.080 1.00 88.06 83 LEU A N 1
ATOM 639 C CA . LEU A 1 83 ? 15.071 7.463 -6.337 1.00 88.06 83 LEU A CA 1
ATOM 640 C C . LEU A 1 83 ? 13.972 8.531 -6.351 1.00 88.06 83 LEU A C 1
ATOM 642 O O . LEU A 1 83 ? 13.661 9.107 -5.310 1.00 88.06 83 LEU A O 1
ATOM 646 N N . ALA A 1 84 ? 13.346 8.767 -7.506 1.00 88.75 84 ALA A N 1
ATOM 647 C CA . ALA A 1 84 ? 12.265 9.736 -7.645 1.00 88.75 84 ALA A CA 1
ATOM 648 C C . ALA A 1 84 ? 11.039 9.345 -6.809 1.00 88.75 84 ALA A C 1
ATOM 650 O O . ALA A 1 84 ? 10.464 10.196 -6.136 1.00 88.75 84 ALA A O 1
ATOM 651 N N . THR A 1 85 ? 10.652 8.065 -6.798 1.00 85.12 85 THR A N 1
ATOM 652 C CA . THR A 1 85 ? 9.517 7.592 -5.987 1.00 85.12 85 THR A CA 1
ATOM 653 C C . THR A 1 85 ? 9.809 7.641 -4.489 1.00 85.12 85 THR A C 1
ATOM 655 O O . THR A 1 85 ? 8.941 8.069 -3.724 1.00 85.12 85 THR A O 1
ATOM 658 N N . PHE A 1 86 ? 11.022 7.286 -4.060 1.00 85.75 86 PHE A N 1
ATOM 659 C CA . PHE A 1 86 ? 11.427 7.411 -2.659 1.00 85.75 86 PHE A CA 1
ATOM 660 C C . PHE A 1 86 ? 11.495 8.881 -2.214 1.00 85.75 86 PHE A C 1
ATOM 662 O O . PHE A 1 86 ? 10.914 9.251 -1.192 1.00 85.75 86 PHE A O 1
ATOM 669 N N . GLY A 1 87 ? 12.114 9.747 -3.021 1.00 87.88 87 GLY A N 1
ATOM 670 C CA . GLY A 1 87 ? 12.184 11.186 -2.764 1.00 87.88 87 GLY A CA 1
ATOM 671 C C . GLY A 1 87 ? 10.802 11.840 -2.717 1.00 87.88 87 GLY A C 1
ATOM 672 O O . GLY A 1 87 ? 10.500 12.585 -1.783 1.00 87.88 87 GLY A O 1
ATOM 673 N N . ALA A 1 88 ? 9.919 11.497 -3.662 1.00 89.50 88 ALA A N 1
ATOM 674 C CA . ALA A 1 88 ? 8.532 11.957 -3.663 1.00 89.50 88 ALA A CA 1
ATOM 675 C C . ALA A 1 88 ? 7.790 11.523 -2.392 1.00 89.50 88 ALA A C 1
ATOM 677 O O . ALA A 1 88 ? 7.010 12.301 -1.838 1.00 89.50 88 ALA A O 1
ATOM 678 N N . ARG A 1 89 ? 8.059 10.313 -1.882 1.00 87.38 89 ARG A N 1
ATOM 679 C CA . ARG A 1 89 ? 7.457 9.830 -0.636 1.00 87.38 89 ARG A CA 1
ATOM 680 C C . ARG A 1 89 ? 7.909 10.660 0.559 1.00 87.38 89 ARG A C 1
ATOM 682 O O . ARG A 1 89 ? 7.047 11.211 1.243 1.00 87.38 89 ARG A O 1
ATOM 689 N N . VAL A 1 90 ? 9.218 10.805 0.768 1.00 87.81 90 VAL A N 1
ATOM 690 C CA . VAL A 1 90 ? 9.780 11.604 1.872 1.00 87.81 90 VAL A CA 1
ATOM 691 C C . VAL A 1 90 ? 9.255 13.040 1.824 1.00 87.81 90 VAL A C 1
ATOM 693 O O . VAL A 1 90 ? 8.805 13.570 2.840 1.00 87.81 90 VAL A O 1
ATOM 696 N N . LEU A 1 91 ? 9.214 13.648 0.634 1.00 91.00 91 LEU A N 1
ATOM 697 C CA . LEU A 1 91 ? 8.689 15.000 0.460 1.00 91.00 91 LEU A CA 1
ATOM 698 C C . LEU A 1 91 ? 7.190 15.088 0.772 1.00 91.00 91 LEU A C 1
ATOM 700 O O . LEU A 1 91 ? 6.770 16.011 1.470 1.00 91.00 91 LEU A O 1
ATOM 704 N N . SER A 1 92 ? 6.380 14.138 0.294 1.00 90.38 92 SER A N 1
ATOM 705 C CA . SER A 1 92 ? 4.930 14.123 0.543 1.00 90.38 92 SER A CA 1
ATOM 706 C C . SER A 1 92 ? 4.597 13.976 2.032 1.00 90.38 92 SER A C 1
ATOM 708 O O . SER A 1 92 ? 3.718 14.674 2.545 1.00 90.38 92 SER A O 1
ATOM 710 N N . VAL A 1 93 ? 5.338 13.126 2.750 1.00 88.06 93 VAL A N 1
ATOM 711 C CA . VAL A 1 93 ? 5.157 12.914 4.190 1.00 88.06 93 VAL A CA 1
ATOM 712 C C . VAL A 1 93 ? 5.618 14.142 4.965 1.00 88.06 93 VAL A C 1
ATOM 714 O O . VAL A 1 93 ? 4.854 14.660 5.777 1.00 88.06 93 VAL A O 1
ATOM 717 N N . ASN A 1 94 ? 6.805 14.673 4.664 1.00 86.62 94 ASN A N 1
ATOM 718 C CA . ASN A 1 94 ? 7.325 15.864 5.333 1.00 86.62 94 ASN A CA 1
ATOM 719 C C . ASN A 1 94 ? 6.426 17.091 5.097 1.00 86.62 94 ASN A C 1
ATOM 721 O O . ASN A 1 94 ? 6.132 17.843 6.024 1.00 86.62 94 ASN A O 1
ATOM 725 N N . THR A 1 95 ? 5.900 17.252 3.879 1.00 88.81 95 THR A N 1
ATOM 726 C CA . THR A 1 95 ? 4.945 18.322 3.554 1.00 88.81 95 THR A CA 1
ATOM 727 C C . THR A 1 95 ? 3.658 18.163 4.360 1.00 88.81 95 THR A C 1
ATOM 729 O O . THR A 1 95 ? 3.189 19.125 4.963 1.00 88.81 95 THR A O 1
ATOM 732 N N . THR A 1 96 ? 3.115 16.946 4.446 1.00 84.94 96 THR A N 1
ATOM 733 C CA . THR A 1 96 ? 1.895 16.672 5.220 1.00 84.94 96 THR A CA 1
ATOM 734 C C . THR A 1 96 ? 2.105 16.924 6.713 1.00 84.94 96 THR A C 1
ATOM 736 O O . THR A 1 96 ? 1.250 17.533 7.354 1.00 84.94 96 THR A O 1
ATOM 739 N N . VAL A 1 97 ? 3.247 16.511 7.272 1.00 85.38 97 VAL A N 1
ATOM 740 C CA . VAL A 1 97 ? 3.586 16.773 8.679 1.00 85.38 97 VAL A CA 1
ATOM 741 C C . VAL A 1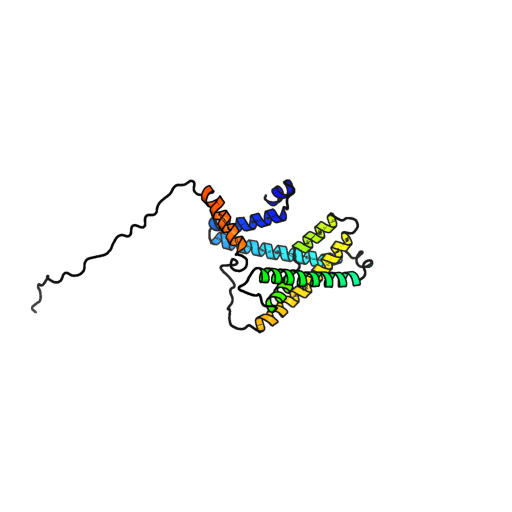 97 ? 3.779 18.266 8.922 1.00 85.38 97 VAL A C 1
ATOM 743 O O . VAL A 1 97 ? 3.255 18.781 9.904 1.00 85.38 97 VAL A O 1
ATOM 746 N N . SER A 1 98 ? 4.454 18.980 8.022 1.00 81.94 98 SER A N 1
ATOM 747 C CA . SER A 1 98 ? 4.638 20.431 8.118 1.00 81.94 98 SER A CA 1
ATOM 748 C C . SER A 1 98 ? 3.302 21.180 8.073 1.00 81.94 98 SER A C 1
ATOM 750 O O . SER A 1 98 ? 3.026 22.007 8.942 1.00 81.94 98 SER A O 1
ATOM 752 N N . MET A 1 99 ? 2.413 20.820 7.141 1.00 83.94 99 MET A N 1
ATOM 753 C CA . MET A 1 99 ? 1.056 21.372 7.071 1.00 83.94 99 MET A CA 1
ATOM 754 C C . MET A 1 99 ? 0.240 21.046 8.327 1.00 83.94 99 MET A C 1
ATOM 756 O O . MET A 1 99 ? -0.409 21.923 8.894 1.00 83.94 99 MET A O 1
ATOM 760 N N . ALA A 1 100 ? 0.295 19.803 8.806 1.00 81.19 100 ALA A N 1
ATOM 761 C CA . ALA A 1 100 ? -0.402 19.399 10.023 1.00 81.19 100 ALA A CA 1
ATOM 762 C C . ALA A 1 100 ? 0.134 20.130 11.264 1.00 81.19 100 ALA A C 1
ATOM 764 O O . ALA A 1 100 ? -0.649 20.488 12.144 1.00 81.19 100 ALA A O 1
ATOM 765 N N . ASN A 1 101 ? 1.443 20.380 11.320 1.00 79.38 101 ASN A N 1
ATOM 766 C CA . ASN A 1 101 ? 2.105 21.134 12.379 1.00 79.38 101 ASN A CA 1
ATOM 767 C C . ASN A 1 101 ? 1.727 22.623 12.333 1.00 79.38 101 ASN A C 1
ATOM 769 O O . ASN A 1 101 ? 1.532 23.242 13.373 1.00 79.38 101 ASN A O 1
ATOM 773 N N . LEU A 1 102 ? 1.525 23.185 11.137 1.00 73.94 102 LEU A N 1
ATOM 774 C CA . LEU A 1 102 ? 1.016 24.547 10.972 1.00 73.94 102 LEU A CA 1
ATOM 775 C C . LEU A 1 102 ? -0.447 24.674 11.435 1.00 73.94 102 LEU A C 1
ATOM 777 O O . LEU A 1 102 ? -0.819 25.670 12.050 1.00 73.94 102 LEU A O 1
ATOM 781 N N . CYS A 1 103 ? -1.271 23.647 11.204 1.00 71.88 103 CYS A N 1
ATOM 782 C CA . CYS A 1 103 ? -2.662 23.610 11.666 1.00 71.88 103 CYS A CA 1
ATOM 783 C C . CYS A 1 103 ? -2.824 23.255 13.161 1.00 71.88 103 CYS A C 1
ATOM 785 O O . CYS A 1 103 ? -3.910 23.446 13.713 1.00 71.88 103 CYS A O 1
ATOM 787 N N . ARG A 1 104 ? -1.787 22.729 13.835 1.00 62.22 104 ARG A N 1
ATOM 788 C CA . ARG A 1 104 ? -1.809 22.364 15.265 1.00 62.22 104 ARG A CA 1
ATOM 789 C C . ARG A 1 104 ? -0.810 23.196 16.072 1.00 62.22 104 ARG A C 1
ATOM 791 O O . ARG A 1 104 ? 0.363 22.871 16.163 1.00 62.22 104 ARG A O 1
ATOM 798 N N . THR A 1 105 ? -1.310 24.180 16.813 1.00 55.28 105 THR A N 1
ATOM 799 C CA . THR A 1 105 ? -0.487 25.047 17.681 1.00 55.28 105 THR A CA 1
ATOM 800 C C . THR A 1 105 ? 0.116 24.338 18.912 1.00 55.28 105 THR A C 1
ATOM 802 O O . THR A 1 105 ? 1.049 24.864 19.508 1.00 55.28 105 THR A O 1
ATOM 805 N N . ARG A 1 106 ? -0.387 23.162 19.331 1.00 49.12 106 ARG A N 1
ATOM 806 C CA . ARG A 1 106 ? -0.131 22.624 20.691 1.00 49.12 106 ARG A CA 1
ATOM 807 C C . ARG A 1 106 ? 0.737 21.357 20.791 1.00 49.12 106 ARG A C 1
ATOM 809 O O . ARG A 1 106 ? 1.169 21.032 21.888 1.00 49.12 106 ARG A O 1
ATOM 816 N N . SER A 1 107 ? 1.003 20.634 19.702 1.00 57.94 107 SER A N 1
ATOM 817 C CA . SER A 1 107 ? 1.788 19.385 19.754 1.00 57.94 107 SER A CA 1
ATOM 818 C C . SER A 1 107 ? 2.565 19.177 18.454 1.00 57.94 107 SER A C 1
ATOM 820 O O . SER A 1 107 ? 2.001 18.704 17.464 1.00 57.94 107 SER A O 1
ATOM 822 N N . LYS A 1 108 ? 3.846 19.560 18.449 1.00 63.97 108 LYS A N 1
ATOM 823 C CA . LYS A 1 108 ? 4.736 19.377 17.295 1.00 63.97 108 LYS A CA 1
ATOM 824 C C . LYS A 1 108 ? 5.163 17.913 17.218 1.00 63.97 108 LYS A C 1
ATOM 826 O O . LYS A 1 108 ? 5.581 17.353 18.227 1.00 63.97 108 LYS A O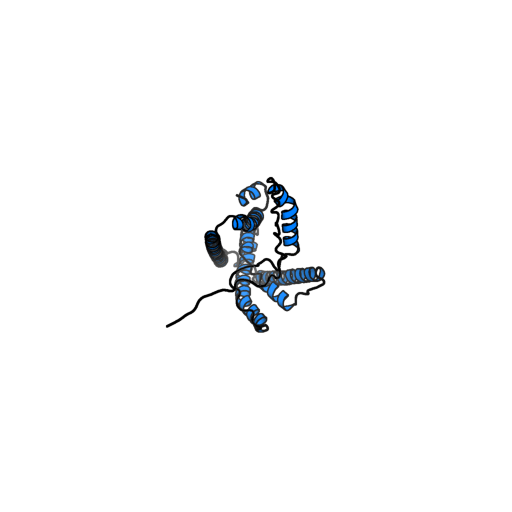 1
ATOM 831 N N . LEU A 1 109 ? 5.059 17.306 16.037 1.00 69.44 109 LEU A N 1
ATOM 832 C CA . LEU A 1 109 ? 5.537 15.943 15.812 1.00 69.44 109 LEU A CA 1
ATOM 833 C C . LEU A 1 109 ? 7.074 15.968 15.678 1.00 69.44 109 LEU A C 1
ATOM 835 O O . LEU A 1 109 ? 7.576 16.726 14.843 1.00 69.44 109 LEU A O 1
ATOM 839 N N . PRO A 1 110 ? 7.832 15.196 16.477 1.00 73.44 110 PRO A N 1
ATOM 840 C CA . PRO A 1 110 ? 9.288 15.163 16.360 1.00 73.44 110 PRO A CA 1
ATOM 841 C C . PRO A 1 110 ? 9.734 14.629 14.994 1.00 73.44 110 PRO A C 1
ATOM 843 O O . PRO A 1 110 ? 9.080 13.769 14.394 1.00 73.44 110 PRO A O 1
ATOM 846 N N . ALA A 1 111 ? 10.881 15.113 14.514 1.00 71.25 111 ALA A N 1
ATOM 847 C CA . ALA A 1 111 ? 11.445 14.703 13.227 1.00 71.25 111 ALA A CA 1
ATOM 848 C C . ALA A 1 111 ? 11.701 13.184 13.158 1.00 71.25 111 ALA A C 1
ATOM 850 O O . ALA A 1 111 ? 11.488 12.578 12.111 1.00 71.25 111 ALA A O 1
ATOM 851 N N . SER A 1 112 ? 12.040 12.551 14.285 1.00 78.50 112 SER A N 1
ATOM 852 C CA . SER A 1 112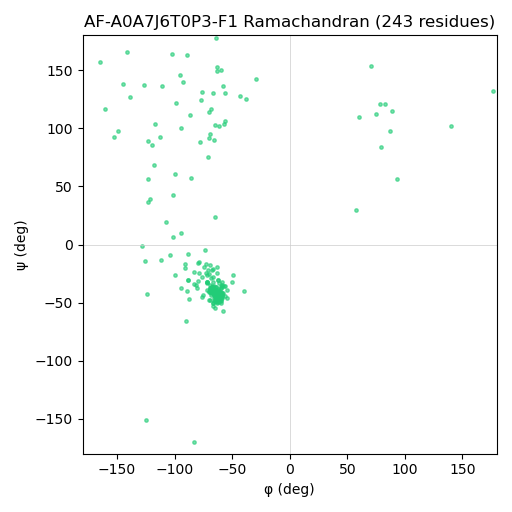 ? 12.251 11.102 14.389 1.00 78.50 112 SER A CA 1
ATOM 853 C C . SER A 1 112 ? 11.019 10.287 13.979 1.00 78.50 112 SER A C 1
ATOM 855 O O . SER A 1 112 ? 11.119 9.384 13.149 1.00 78.50 112 SER A O 1
ATOM 857 N N . TYR A 1 113 ? 9.831 10.665 14.464 1.00 78.50 113 TYR A N 1
ATOM 858 C CA . TYR A 1 113 ? 8.580 9.997 14.086 1.00 78.50 113 TYR A CA 1
ATOM 859 C C . TYR A 1 113 ? 8.206 10.254 12.622 1.00 78.50 113 TYR A C 1
ATOM 861 O O . TYR A 1 113 ? 7.581 9.411 11.985 1.00 78.50 113 TYR A O 1
ATOM 869 N N . THR A 1 114 ? 8.611 11.395 12.058 1.00 82.56 114 THR A N 1
ATOM 870 C CA . THR A 1 114 ? 8.362 11.727 10.644 1.00 82.56 114 THR A CA 1
ATOM 871 C C . THR A 1 114 ? 9.176 10.838 9.704 1.00 82.56 114 THR A C 1
ATOM 873 O O . THR A 1 114 ? 8.668 10.398 8.668 1.00 82.56 114 THR A O 1
ATOM 876 N N . SER A 1 115 ? 10.416 10.519 10.084 1.00 78.31 115 SER A N 1
ATOM 877 C CA . SER A 1 115 ? 11.242 9.554 9.359 1.00 78.31 115 SER A CA 1
ATOM 878 C C . SER A 1 115 ? 10.600 8.169 9.384 1.00 78.31 115 SER A C 1
ATOM 880 O O . SER A 1 115 ? 10.368 7.599 8.322 1.00 78.31 115 SER A O 1
ATOM 882 N N . VAL A 1 116 ? 10.188 7.670 10.555 1.00 80.88 116 VAL A N 1
ATOM 883 C CA . VAL A 1 116 ? 9.495 6.368 10.669 1.00 80.88 116 VAL A CA 1
ATOM 884 C C . VAL A 1 116 ? 8.204 6.334 9.854 1.00 80.88 116 VAL A C 1
ATOM 886 O O . VAL A 1 116 ? 7.950 5.369 9.135 1.00 80.88 116 VAL A O 1
ATOM 889 N N . LEU A 1 117 ? 7.420 7.413 9.881 1.00 82.50 117 LEU A N 1
ATOM 890 C CA . LEU A 1 117 ? 6.199 7.533 9.081 1.00 82.50 117 LEU A CA 1
ATOM 891 C C . LEU A 1 117 ? 6.482 7.489 7.569 1.00 82.50 117 LEU A C 1
ATOM 893 O O . LEU A 1 117 ? 5.660 7.004 6.790 1.00 82.50 117 LEU A O 1
ATOM 897 N N . SER A 1 118 ? 7.650 7.974 7.144 1.00 81.94 118 SER A N 1
ATOM 898 C CA . SER A 1 118 ? 8.086 7.888 5.748 1.00 81.94 118 SER A CA 1
ATOM 899 C C . SER A 1 118 ? 8.463 6.456 5.353 1.00 81.94 118 SER A C 1
ATOM 901 O O . SER A 1 118 ? 8.191 6.062 4.217 1.00 81.94 118 SER A O 1
ATOM 903 N N . PHE A 1 119 ? 9.000 5.665 6.291 1.00 80.88 119 PHE A N 1
ATOM 904 C CA . PHE A 1 119 ? 9.377 4.260 6.090 1.00 80.88 119 PHE A CA 1
ATOM 905 C C . PHE A 1 119 ? 8.212 3.261 6.245 1.00 80.88 119 PHE A C 1
ATOM 907 O O . PHE A 1 119 ? 8.259 2.202 5.627 1.00 80.88 119 PHE A O 1
ATOM 914 N N . CYS A 1 120 ? 7.129 3.584 6.968 1.00 77.25 120 CYS A N 1
ATOM 915 C CA . CYS A 1 120 ? 6.004 2.649 7.179 1.00 77.25 120 CYS A CA 1
ATOM 916 C C . CYS A 1 120 ? 5.094 2.436 5.946 1.00 77.25 120 CYS A C 1
ATOM 918 O O . CYS A 1 120 ? 4.166 1.629 5.968 1.00 77.25 120 CYS A O 1
ATOM 920 N N . GLY A 1 121 ? 5.337 3.160 4.851 1.00 68.44 121 GLY A N 1
ATOM 921 C CA . GLY A 1 121 ? 4.513 3.147 3.641 1.00 68.44 121 GLY A CA 1
ATOM 922 C C . GLY A 1 121 ? 4.872 2.045 2.650 1.00 68.44 121 GLY A C 1
ATOM 923 O O . GLY A 1 121 ? 5.180 2.362 1.500 1.00 68.44 121 GLY A O 1
ATOM 924 N N . LEU A 1 122 ? 4.832 0.780 3.073 1.00 67.62 122 LEU A N 1
ATOM 925 C CA . LEU A 1 122 ? 5.069 -0.361 2.184 1.00 67.62 122 LEU A CA 1
ATOM 926 C C . LEU A 1 122 ? 4.098 -0.325 0.996 1.00 67.62 122 LEU A C 1
ATOM 928 O O . LEU A 1 122 ? 2.890 -0.117 1.145 1.00 67.62 122 LEU A O 1
ATOM 932 N N . ARG A 1 123 ? 4.643 -0.476 -0.213 1.00 70.44 123 ARG A N 1
ATOM 933 C CA . ARG A 1 123 ? 3.888 -0.404 -1.466 1.00 70.44 123 ARG A CA 1
ATOM 934 C C . ARG A 1 123 ? 2.980 -1.632 -1.579 1.00 70.44 123 ARG A C 1
ATOM 936 O O . ARG A 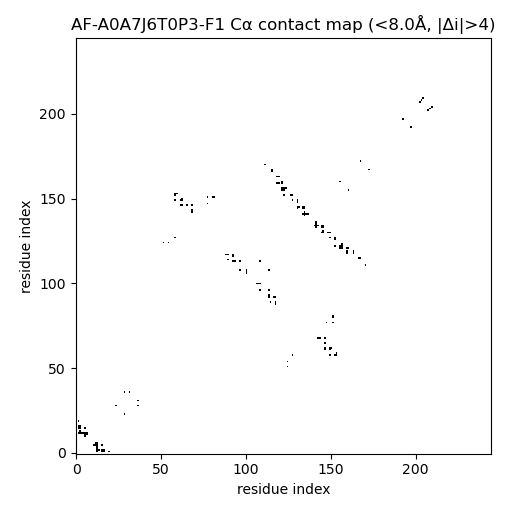1 123 ? 3.398 -2.676 -2.052 1.00 70.44 123 ARG A O 1
ATOM 943 N N . GLY A 1 124 ? 1.748 -1.502 -1.090 1.00 69.06 124 GLY A N 1
ATOM 944 C CA . GLY A 1 124 ? 0.813 -2.620 -0.958 1.00 69.06 124 GLY A CA 1
ATOM 945 C C . GLY A 1 124 ? 0.032 -2.980 -2.227 1.00 69.06 124 GLY A C 1
ATOM 946 O O . GLY A 1 124 ? 0.247 -2.438 -3.315 1.00 69.06 124 GLY A O 1
ATOM 947 N N . ALA A 1 125 ? -0.964 -3.848 -2.031 1.00 73.69 125 ALA A N 1
ATOM 948 C CA . ALA A 1 125 ? -1.937 -4.347 -3.011 1.00 73.69 125 ALA A CA 1
ATOM 949 C C . ALA A 1 125 ? -2.461 -3.306 -4.012 1.00 73.69 125 ALA A C 1
ATOM 951 O O . ALA A 1 125 ? -2.645 -3.583 -5.196 1.00 73.69 125 ALA A O 1
ATOM 952 N N . MET A 1 126 ? -2.706 -2.088 -3.527 1.00 81.75 126 MET A N 1
ATOM 953 C CA . MET A 1 126 ? -3.299 -1.011 -4.317 1.00 81.75 126 MET A CA 1
ATOM 954 C C . MET A 1 126 ? -2.382 -0.557 -5.455 1.00 81.75 126 MET A C 1
ATOM 956 O O . MET A 1 126 ? -2.864 -0.257 -6.544 1.00 81.75 126 MET A O 1
ATOM 960 N N . ALA A 1 127 ? -1.063 -0.548 -5.244 1.00 81.69 127 ALA A N 1
ATOM 961 C CA . ALA A 1 127 ? -0.117 -0.166 -6.287 1.00 81.69 127 ALA A CA 1
ATOM 962 C C . ALA A 1 127 ? -0.066 -1.205 -7.416 1.00 81.69 127 ALA A C 1
ATOM 964 O O . ALA A 1 127 ? 0.004 -0.823 -8.583 1.00 81.69 127 ALA A O 1
ATOM 965 N N . LEU A 1 128 ? -0.155 -2.497 -7.077 1.00 82.19 128 LEU A N 1
ATOM 966 C CA . LEU A 1 128 ? -0.239 -3.584 -8.054 1.00 82.19 128 LEU A CA 1
ATOM 967 C C . LEU A 1 128 ? -1.545 -3.499 -8.858 1.00 82.19 128 LEU A C 1
ATOM 969 O O . LEU A 1 128 ? -1.520 -3.555 -10.086 1.00 82.19 128 LEU A O 1
ATOM 973 N N . ALA A 1 129 ? -2.677 -3.292 -8.179 1.00 84.69 129 ALA A N 1
ATOM 974 C CA . ALA A 1 129 ? -3.976 -3.139 -8.833 1.00 84.69 129 ALA A CA 1
ATOM 975 C C . ALA A 1 129 ? -3.991 -1.960 -9.824 1.00 84.69 129 ALA A C 1
ATOM 977 O O . ALA A 1 129 ? -4.483 -2.099 -10.945 1.00 84.69 129 ALA A O 1
ATOM 978 N N . LEU A 1 130 ? -3.407 -0.818 -9.438 1.00 83.25 130 LEU A N 1
ATOM 979 C CA . LEU A 1 130 ? -3.270 0.349 -10.313 1.00 83.25 130 LEU A CA 1
ATOM 980 C C . LEU A 1 130 ? -2.337 0.086 -11.496 1.00 83.25 130 LEU A C 1
ATOM 982 O O . LEU A 1 130 ? -2.648 0.504 -12.606 1.00 83.25 130 LEU A O 1
ATOM 986 N N . ALA A 1 131 ? -1.228 -0.624 -11.289 1.00 82.62 131 ALA A N 1
ATOM 987 C CA . ALA A 1 131 ? -0.311 -0.961 -12.371 1.00 82.62 131 ALA A CA 1
ATOM 988 C C . ALA A 1 131 ? -0.989 -1.859 -13.424 1.00 82.62 131 ALA A C 1
ATOM 990 O O . ALA A 1 131 ? -0.877 -1.610 -14.625 1.00 82.62 131 ALA A O 1
ATOM 991 N N . ILE A 1 132 ? -1.758 -2.861 -12.981 1.00 83.56 132 ILE A N 1
ATOM 992 C CA . ILE A 1 132 ? -2.508 -3.758 -13.874 1.00 83.56 132 ILE A CA 1
ATOM 993 C C . ILE A 1 132 ? -3.604 -2.993 -14.631 1.00 83.56 132 ILE A C 1
ATOM 995 O O . ILE A 1 132 ? -3.746 -3.179 -15.840 1.00 83.56 132 ILE A O 1
ATOM 999 N N . ARG A 1 133 ? -4.346 -2.103 -13.956 1.00 84.25 133 ARG A N 1
ATOM 1000 C CA . ARG A 1 133 ? -5.331 -1.214 -14.603 1.00 84.25 133 ARG A CA 1
ATOM 1001 C C . ARG A 1 133 ? -4.667 -0.303 -15.643 1.00 84.25 133 ARG A C 1
ATOM 1003 O O . ARG A 1 133 ? -5.137 -0.236 -16.772 1.00 84.25 133 ARG A O 1
ATOM 1010 N N . ALA A 1 134 ? -3.528 0.305 -15.311 1.00 80.88 134 ALA A N 1
ATOM 1011 C CA . ALA A 1 134 ? -2.794 1.188 -16.219 1.00 80.88 134 ALA A CA 1
ATOM 1012 C C . ALA A 1 134 ? -2.322 0.477 -17.501 1.00 80.88 134 ALA A C 1
ATOM 1014 O O . ALA A 1 134 ? -2.310 1.086 -18.568 1.00 80.88 134 ALA A O 1
ATOM 1015 N N . ARG A 1 135 ? -1.984 -0.821 -17.434 1.00 78.88 135 ARG A N 1
ATOM 1016 C CA . ARG A 1 135 ? -1.696 -1.629 -18.634 1.00 78.88 135 ARG A CA 1
ATOM 1017 C C . ARG A 1 135 ? -2.896 -1.693 -19.580 1.00 78.88 135 ARG A C 1
ATOM 1019 O O . ARG A 1 135 ? -2.706 -1.663 -20.791 1.00 78.88 135 ARG A O 1
ATOM 1026 N N . HIS A 1 136 ? -4.100 -1.843 -19.033 1.00 78.19 136 HIS A N 1
ATOM 1027 C CA . HIS A 1 136 ? -5.322 -1.962 -19.824 1.00 78.19 136 HIS A CA 1
ATOM 1028 C C . HIS A 1 136 ? -5.711 -0.624 -20.467 1.00 78.19 136 HIS A C 1
ATOM 1030 O O . HIS A 1 136 ? -6.109 -0.599 -21.628 1.00 78.19 136 HIS A O 1
ATOM 1036 N N . ASP A 1 137 ? -5.534 0.482 -19.741 1.00 81.25 137 ASP A N 1
ATOM 1037 C CA . ASP A 1 137 ? -5.901 1.818 -20.223 1.00 81.25 137 ASP A CA 1
ATOM 1038 C C . ASP A 1 137 ? -4.899 2.385 -21.253 1.00 81.25 137 ASP A C 1
ATOM 1040 O O . ASP A 1 137 ? -5.293 3.148 -22.136 1.00 81.25 137 ASP A O 1
ATOM 1044 N N . PHE A 1 138 ? -3.616 1.990 -21.201 1.00 77.25 138 PHE A N 1
ATOM 1045 C CA . PHE A 1 138 ? -2.565 2.487 -22.103 1.00 77.25 138 PHE A CA 1
ATOM 1046 C C . PHE A 1 138 ? -1.906 1.369 -22.939 1.00 77.25 138 PHE A C 1
ATOM 1048 O O . PHE A 1 138 ? -0.826 0.890 -22.591 1.00 77.25 138 PHE A O 1
ATOM 1055 N N . PRO A 1 139 ? -2.469 0.978 -24.096 1.00 67.25 139 PRO A N 1
ATOM 1056 C CA . PRO A 1 139 ? -1.967 -0.155 -24.880 1.00 67.25 139 PRO A CA 1
ATOM 1057 C C . PRO A 1 139 ? -0.604 0.064 -25.570 1.00 67.25 139 PRO A C 1
ATOM 1059 O O . PRO A 1 139 ? 0.097 -0.915 -25.809 1.00 67.25 139 PRO A O 1
ATOM 1062 N N . LEU A 1 140 ? -0.189 1.308 -25.872 1.00 64.94 140 LEU A N 1
ATOM 1063 C CA . LEU A 1 140 ? 1.091 1.576 -26.565 1.00 64.94 140 LEU A CA 1
ATOM 1064 C C . LEU A 1 140 ? 2.333 1.568 -25.652 1.00 64.94 140 LEU A C 1
ATOM 1066 O O . LEU A 1 140 ? 3.392 1.134 -26.089 1.00 64.94 140 LEU A O 1
ATOM 1070 N N . HIS A 1 141 ? 2.215 2.032 -24.403 1.00 69.56 141 HIS A N 1
ATOM 1071 C CA . HIS A 1 141 ? 3.345 2.171 -23.461 1.00 69.56 141 HIS A CA 1
ATOM 1072 C C . HIS A 1 141 ? 3.079 1.516 -22.092 1.00 69.56 141 HIS A C 1
ATOM 1074 O O . HIS A 1 141 ? 3.936 1.517 -21.210 1.00 69.56 141 HIS A O 1
ATOM 1080 N N . GLY A 1 142 ? 1.896 0.930 -21.886 1.00 69.12 142 GLY A N 1
ATOM 1081 C CA . GLY A 1 142 ? 1.486 0.382 -20.592 1.00 69.12 142 GLY A CA 1
ATOM 1082 C C . GLY A 1 142 ? 2.296 -0.832 -20.146 1.00 69.12 142 GLY A C 1
ATOM 1083 O O . GLY A 1 142 ? 2.363 -1.102 -18.951 1.00 69.12 142 GLY A O 1
ATOM 1084 N N . HIS A 1 143 ? 2.951 -1.542 -21.072 1.00 73.50 143 HIS A N 1
ATOM 1085 C CA . HIS A 1 143 ? 3.820 -2.666 -20.722 1.00 73.50 143 HIS A CA 1
ATOM 1086 C C . HIS A 1 143 ? 5.089 -2.210 -19.989 1.00 73.50 143 HIS A C 1
ATOM 1088 O O . HIS A 1 143 ? 5.454 -2.814 -18.984 1.00 73.50 143 HIS A O 1
ATOM 1094 N N . GLU A 1 144 ? 5.704 -1.109 -20.433 1.00 77.38 144 GLU A N 1
ATOM 1095 C CA . GLU A 1 144 ? 6.898 -0.537 -19.796 1.00 77.38 144 GLU A CA 1
ATOM 1096 C C . GLU A 1 144 ? 6.559 0.083 -18.434 1.00 77.38 144 GLU A C 1
ATOM 1098 O O . GLU A 1 144 ? 7.277 -0.097 -17.454 1.00 77.38 144 GLU A O 1
ATOM 1103 N N . ILE A 1 145 ? 5.415 0.766 -18.328 1.00 78.69 145 ILE A N 1
AT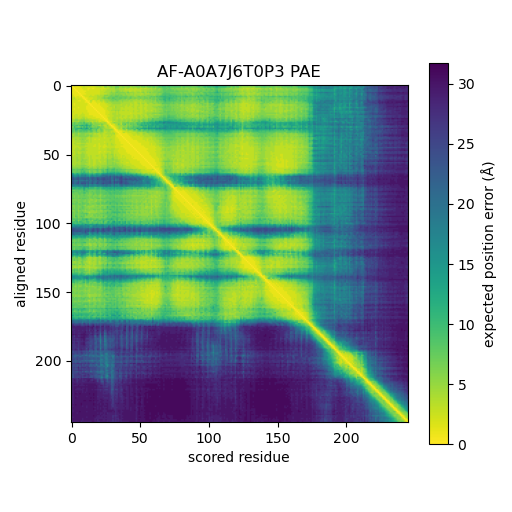OM 1104 C CA . ILE A 1 145 ? 4.957 1.355 -17.060 1.00 78.69 145 ILE A CA 1
ATOM 1105 C C . ILE A 1 145 ? 4.637 0.253 -16.039 1.00 78.69 145 ILE A C 1
ATOM 1107 O O . ILE A 1 145 ? 4.990 0.365 -14.860 1.00 78.69 145 ILE A O 1
ATOM 1111 N N . LEU A 1 146 ? 3.992 -0.830 -16.480 1.00 82.19 146 LEU A N 1
ATOM 1112 C CA . LEU A 1 146 ? 3.694 -1.983 -15.635 1.00 82.19 146 LEU A CA 1
ATOM 1113 C C . LEU A 1 146 ? 4.976 -2.675 -15.161 1.00 82.19 146 LEU A C 1
ATOM 1115 O O . LEU A 1 146 ? 5.092 -2.950 -13.965 1.00 82.19 146 LEU A O 1
ATOM 1119 N N . SER A 1 147 ? 5.934 -2.935 -16.055 1.00 82.00 147 SER A N 1
ATOM 1120 C CA . SER A 1 147 ? 7.181 -3.614 -15.686 1.00 82.00 147 SER A CA 1
ATOM 1121 C C . SER A 1 147 ? 7.987 -2.778 -14.688 1.00 82.00 147 SER A C 1
ATOM 1123 O O . SER A 1 147 ? 8.342 -3.276 -13.618 1.00 82.00 147 SER A O 1
ATOM 1125 N N . VAL A 1 148 ? 8.182 -1.485 -14.966 1.00 82.94 148 VAL A N 1
ATOM 1126 C CA . VAL A 1 148 ? 8.917 -0.550 -14.100 1.00 82.94 148 VAL A CA 1
ATOM 1127 C C . VAL A 1 148 ? 8.251 -0.419 -12.735 1.00 82.94 148 VAL A C 1
ATOM 1129 O O . VAL A 1 148 ? 8.910 -0.571 -11.707 1.00 82.94 148 VAL A O 1
ATOM 1132 N N . SER A 1 149 ? 6.939 -0.190 -12.692 1.00 83.62 149 SER A N 1
ATOM 1133 C CA . SER A 1 149 ? 6.223 -0.023 -11.423 1.00 83.62 149 SER A CA 1
ATOM 1134 C C . SER A 1 149 ? 6.180 -1.299 -10.582 1.00 83.62 149 SER A C 1
ATOM 1136 O O . SER A 1 149 ? 6.218 -1.200 -9.354 1.00 83.62 149 SER A O 1
ATOM 1138 N N . THR A 1 150 ? 6.145 -2.473 -11.218 1.00 85.19 150 THR A N 1
ATOM 1139 C CA . THR A 1 150 ? 6.149 -3.771 -10.533 1.00 85.19 150 THR A CA 1
ATOM 1140 C C . THR A 1 150 ? 7.531 -4.116 -9.987 1.00 85.19 150 THR A C 1
ATOM 1142 O O . THR A 1 150 ? 7.641 -4.519 -8.832 1.00 85.19 150 THR A O 1
ATOM 1145 N N . ILE A 1 151 ? 8.594 -3.883 -10.762 1.00 85.38 151 ILE A N 1
ATOM 1146 C CA . ILE A 1 151 ? 9.979 -4.102 -10.317 1.00 85.38 151 ILE A CA 1
ATOM 1147 C C . ILE A 1 151 ? 10.330 -3.154 -9.167 1.00 85.38 151 ILE A C 1
ATOM 1149 O O . ILE A 1 151 ? 10.874 -3.590 -8.154 1.00 85.38 151 ILE A O 1
ATOM 1153 N N . ILE A 1 152 ? 9.959 -1.874 -9.273 1.00 85.94 152 ILE A N 1
ATOM 1154 C CA . ILE A 1 152 ? 10.152 -0.909 -8.182 1.00 85.94 152 ILE A CA 1
ATOM 1155 C C . ILE A 1 152 ? 9.319 -1.306 -6.962 1.00 85.94 152 ILE A C 1
ATOM 1157 O O . ILE A 1 152 ? 9.809 -1.207 -5.840 1.00 85.94 152 ILE A O 1
ATOM 1161 N N . ALA A 1 153 ? 8.078 -1.765 -7.142 1.00 86.38 153 ALA A N 1
ATOM 1162 C CA . ALA A 1 153 ? 7.258 -2.244 -6.032 1.00 86.38 153 ALA A CA 1
ATOM 1163 C C . ALA A 1 153 ? 7.889 -3.446 -5.327 1.00 86.38 153 ALA A C 1
ATOM 1165 O O . ALA A 1 153 ? 8.007 -3.417 -4.108 1.00 86.38 153 ALA A O 1
ATOM 1166 N N . LEU A 1 154 ? 8.373 -4.439 -6.072 1.00 87.38 154 LEU A N 1
ATOM 1167 C CA . LEU A 1 154 ? 9.074 -5.588 -5.506 1.00 87.38 154 LEU A CA 1
ATOM 1168 C C . LEU A 1 154 ? 10.328 -5.153 -4.731 1.00 87.38 154 LEU A C 1
ATOM 1170 O O . LEU A 1 154 ? 10.490 -5.514 -3.568 1.00 87.38 154 LEU A O 1
ATOM 1174 N N . PHE A 1 155 ? 11.179 -4.324 -5.344 1.00 85.94 155 PHE A N 1
ATOM 1175 C CA . PHE A 1 155 ? 12.401 -3.828 -4.710 1.00 85.94 155 PHE A CA 1
ATOM 1176 C C . PHE A 1 155 ? 12.103 -3.022 -3.440 1.00 85.94 155 PHE A C 1
ATOM 1178 O O . PHE A 1 155 ? 12.708 -3.256 -2.399 1.00 85.94 155 PHE A O 1
ATOM 1185 N N . THR A 1 156 ? 11.147 -2.093 -3.502 1.00 85.62 156 THR A N 1
ATOM 1186 C CA . THR A 1 156 ? 10.788 -1.253 -2.350 1.00 85.62 156 THR A CA 1
ATOM 1187 C C . THR A 1 156 ? 10.131 -2.051 -1.235 1.00 85.62 156 THR A C 1
ATOM 1189 O O . THR A 1 156 ? 10.429 -1.781 -0.082 1.00 85.62 156 THR A O 1
ATOM 1192 N N . VAL A 1 157 ? 9.292 -3.045 -1.531 1.00 85.12 157 VAL A N 1
ATOM 1193 C CA . VAL A 1 157 ? 8.688 -3.897 -0.497 1.00 85.12 157 VAL A CA 1
ATOM 1194 C C . VAL A 1 157 ? 9.738 -4.767 0.192 1.00 85.12 157 VAL A C 1
ATOM 1196 O O . VAL A 1 157 ? 9.708 -4.870 1.414 1.00 85.12 157 VAL A O 1
ATOM 1199 N N . LEU A 1 158 ? 10.708 -5.314 -0.548 1.00 85.38 158 LEU A N 1
ATOM 1200 C CA . LEU A 1 158 ? 11.814 -6.072 0.045 1.00 85.38 158 LEU A CA 1
ATOM 1201 C C . LEU A 1 158 ? 12.727 -5.174 0.890 1.00 85.38 158 LEU A C 1
ATOM 1203 O O . LEU A 1 158 ? 12.945 -5.447 2.065 1.00 85.38 158 LEU A O 1
ATOM 1207 N N . VAL A 1 159 ? 13.226 -4.073 0.322 1.00 85.81 159 VAL A N 1
ATOM 1208 C CA . VAL A 1 159 ? 14.169 -3.185 1.019 1.00 85.81 159 VAL A CA 1
ATOM 1209 C C . VAL A 1 159 ? 13.501 -2.489 2.199 1.00 85.81 159 VAL A C 1
ATOM 1211 O O . VAL A 1 159 ? 14.030 -2.536 3.307 1.00 85.81 159 VAL A O 1
ATOM 1214 N N . LEU A 1 160 ? 12.333 -1.869 1.992 1.00 82.75 160 LEU A N 1
ATOM 1215 C CA . LEU A 1 160 ? 11.631 -1.168 3.066 1.00 82.75 160 LEU A CA 1
ATOM 1216 C C . LEU A 1 160 ? 11.088 -2.151 4.102 1.00 82.75 160 LEU A C 1
ATOM 1218 O O . LEU A 1 160 ? 11.178 -1.851 5.286 1.00 82.75 160 LEU A O 1
ATOM 1222 N N . GLY A 1 161 ? 10.604 -3.326 3.684 1.00 83.06 161 GLY A N 1
ATOM 1223 C CA . GLY A 1 161 ? 10.079 -4.354 4.585 1.00 83.06 161 GLY A CA 1
ATOM 1224 C C . GLY A 1 161 ? 11.155 -4.897 5.516 1.00 83.06 161 GLY A C 1
ATOM 1225 O O . GLY A 1 161 ? 10.963 -4.904 6.727 1.00 83.06 161 GLY A O 1
ATOM 1226 N N . CYS A 1 162 ? 12.327 -5.246 4.976 1.00 83.69 162 CYS A N 1
ATOM 1227 C CA . CYS A 1 162 ? 13.470 -5.663 5.788 1.00 83.69 162 CYS A CA 1
ATOM 1228 C C . CYS A 1 162 ? 14.025 -4.516 6.648 1.00 83.69 162 CYS A C 1
ATOM 1230 O O . CYS A 1 162 ? 14.417 -4.732 7.792 1.00 83.69 162 CYS A O 1
ATOM 1232 N N . SER A 1 163 ? 14.056 -3.286 6.121 1.00 83.25 163 SER A N 1
ATOM 1233 C CA . SER A 1 163 ? 14.572 -2.132 6.868 1.00 83.25 163 SER A CA 1
ATOM 1234 C C . SER A 1 163 ? 13.635 -1.657 7.981 1.00 83.25 163 SER A C 1
ATOM 1236 O O . SER A 1 163 ? 14.108 -1.057 8.940 1.00 83.25 163 SER A O 1
ATOM 1238 N N . ALA A 1 164 ? 12.326 -1.918 7.883 1.00 79.56 164 ALA A N 1
ATOM 1239 C CA . ALA A 1 164 ? 11.342 -1.438 8.848 1.00 79.56 164 ALA A CA 1
ATOM 1240 C C . ALA A 1 164 ? 11.602 -2.000 10.249 1.00 79.56 164 ALA A C 1
ATOM 1242 O O . ALA A 1 164 ? 11.555 -1.238 11.211 1.00 79.56 164 ALA A O 1
ATOM 1243 N N . SER A 1 165 ? 11.952 -3.287 10.358 1.00 79.38 165 SER A N 1
ATOM 1244 C CA . SER A 1 165 ? 12.350 -3.908 11.627 1.00 79.38 165 SER A CA 1
ATOM 1245 C C . SER A 1 165 ? 13.583 -3.225 12.220 1.00 79.38 165 SER A C 1
ATOM 1247 O O . SER A 1 165 ? 13.568 -2.824 13.375 1.00 79.38 165 SER A O 1
ATOM 1249 N N . TYR A 1 166 ? 14.605 -2.975 11.398 1.00 83.19 166 TYR A N 1
ATOM 1250 C CA . TYR A 1 166 ? 15.833 -2.308 11.838 1.00 83.19 166 TYR A CA 1
ATOM 1251 C C . TYR A 1 166 ? 15.599 -0.857 12.286 1.00 83.19 166 TYR A C 1
ATOM 1253 O O . TYR A 1 166 ? 16.148 -0.410 13.289 1.00 83.19 166 TYR A O 1
ATOM 1261 N N . VAL A 1 167 ? 14.773 -0.106 11.552 1.00 80.06 167 VAL A N 1
ATOM 1262 C CA . VAL A 1 167 ? 14.411 1.277 11.901 1.00 80.06 167 VAL A CA 1
ATOM 1263 C C . VAL A 1 167 ? 13.583 1.315 13.183 1.00 80.06 167 VAL A C 1
ATOM 1265 O O . VAL A 1 167 ? 13.762 2.228 13.990 1.00 80.06 167 VAL A O 1
ATOM 1268 N N . LEU A 1 168 ? 12.695 0.336 13.375 1.00 76.81 168 LEU A N 1
ATOM 1269 C CA . LEU A 1 168 ? 11.904 0.220 14.590 1.00 76.81 168 LEU A CA 1
ATOM 1270 C C . LEU A 1 168 ? 12.801 -0.093 15.788 1.00 76.81 168 LEU A C 1
ATOM 1272 O O . LEU A 1 168 ? 12.729 0.635 16.768 1.00 76.81 168 LEU A O 1
ATOM 1276 N N . ASP A 1 169 ? 13.700 -1.072 15.683 1.00 80.19 169 ASP A N 1
ATOM 1277 C CA . ASP A 1 169 ? 14.643 -1.424 16.752 1.00 80.19 169 ASP A CA 1
ATOM 1278 C C . ASP A 1 169 ? 15.603 -0.277 17.081 1.00 80.19 169 ASP A C 1
ATOM 1280 O O . ASP A 1 169 ? 15.897 -0.015 18.245 1.00 80.19 169 ASP A O 1
ATOM 1284 N N . TRP A 1 170 ? 16.066 0.460 16.071 1.00 78.81 170 TRP A N 1
ATOM 1285 C CA . TRP A 1 170 ? 16.940 1.613 16.276 1.00 78.81 170 TRP A CA 1
ATOM 1286 C C . TRP A 1 170 ? 16.231 2.766 17.000 1.00 78.81 170 TRP A C 1
ATOM 1288 O O . TRP A 1 170 ? 16.849 3.448 17.819 1.00 78.81 170 TRP A O 1
ATOM 1298 N N . LEU A 1 171 ? 14.939 2.984 16.723 1.00 69.31 171 LEU A N 1
ATOM 1299 C CA . LEU A 1 171 ? 14.186 4.080 17.330 1.00 69.31 171 LEU A CA 1
ATOM 1300 C C . LEU A 1 171 ? 13.560 3.698 18.681 1.00 69.31 171 LEU A C 1
ATOM 1302 O O . LEU A 1 171 ? 13.740 4.433 19.651 1.00 69.31 171 LEU A O 1
ATOM 1306 N N . LEU A 1 172 ? 12.898 2.540 18.785 1.00 65.38 172 LEU A N 1
ATOM 1307 C CA . LEU A 1 172 ? 12.352 2.020 20.049 1.00 65.38 172 LEU A CA 1
ATOM 1308 C C . LEU A 1 172 ? 13.446 1.531 21.004 1.00 65.38 172 LEU A C 1
ATOM 1310 O O . LEU A 1 172 ? 13.253 1.593 22.214 1.00 65.38 172 LEU A O 1
ATOM 1314 N N . GLY A 1 173 ? 14.616 1.118 20.506 1.00 61.50 173 GLY A N 1
ATOM 1315 C CA . GLY A 1 173 ? 15.776 0.793 21.343 1.00 61.50 173 GLY A CA 1
ATOM 1316 C C . GLY A 1 173 ? 16.306 1.990 22.140 1.00 61.50 173 GLY A C 1
ATOM 1317 O O . GLY A 1 173 ? 16.973 1.806 23.155 1.00 61.50 173 GLY A O 1
ATOM 1318 N N . SER A 1 174 ? 15.961 3.218 21.732 1.00 55.53 174 SER A N 1
ATOM 1319 C CA . SER A 1 174 ? 16.225 4.441 22.503 1.00 55.53 174 SER A CA 1
ATOM 1320 C C . SER A 1 174 ? 15.111 4.808 23.503 1.00 55.53 174 SER A C 1
ATOM 1322 O O . SER A 1 174 ? 15.314 5.689 24.336 1.00 55.53 174 SER A O 1
ATOM 1324 N N . GLU A 1 175 ? 13.969 4.106 23.467 1.00 54.41 175 GLU A N 1
ATOM 1325 C CA . GLU A 1 175 ? 12.775 4.312 24.304 1.00 54.41 175 GLU A CA 1
ATOM 1326 C C . GLU A 1 175 ? 12.386 3.042 25.103 1.00 54.41 175 GLU A C 1
ATOM 1328 O O . GLU A 1 175 ? 11.202 2.786 25.308 1.00 54.41 175 GLU A O 1
ATOM 1333 N N . MET A 1 176 ? 13.328 2.227 25.610 1.00 43.75 176 MET A N 1
ATOM 1334 C CA . MET A 1 176 ? 12.983 1.251 26.665 1.00 43.75 176 MET A CA 1
ATOM 1335 C C . MET A 1 176 ? 12.700 1.972 27.998 1.00 43.75 176 MET A C 1
ATOM 1337 O O . MET A 1 176 ? 13.494 1.949 28.937 1.00 43.75 176 MET A O 1
ATOM 1341 N N . ALA A 1 177 ? 11.530 2.600 28.078 1.00 33.62 177 ALA A N 1
ATOM 1342 C CA . ALA A 1 177 ? 10.702 2.638 29.274 1.00 33.62 177 ALA A CA 1
ATOM 1343 C C . ALA A 1 177 ? 9.453 1.790 28.959 1.00 33.62 177 ALA A C 1
ATOM 1345 O O . ALA A 1 177 ? 8.928 1.877 27.849 1.00 33.62 177 ALA A O 1
ATOM 1346 N N . PRO A 1 178 ? 8.993 0.926 29.876 1.00 37.25 178 PRO A N 1
ATOM 1347 C CA . PRO A 1 178 ? 8.042 -0.124 29.546 1.00 37.25 178 PRO A CA 1
ATOM 1348 C C . PRO A 1 178 ? 6.680 0.476 29.187 1.00 37.25 178 PRO A C 1
ATOM 1350 O O . PRO A 1 178 ? 5.996 1.058 30.026 1.00 37.25 178 PRO A O 1
ATOM 1353 N N . CYS A 1 179 ? 6.255 0.282 27.944 1.00 30.58 179 CYS A N 1
ATOM 1354 C CA . CYS A 1 179 ? 4.859 -0.017 27.670 1.00 30.58 179 CYS A CA 1
ATOM 1355 C C . CYS A 1 179 ? 4.828 -1.445 27.147 1.00 30.58 179 CYS A C 1
ATOM 1357 O O . CYS A 1 179 ? 5.073 -1.723 25.977 1.00 30.58 179 CYS A O 1
ATOM 1359 N N . GLU A 1 180 ? 4.627 -2.316 28.128 1.00 32.97 180 GLU A N 1
ATOM 1360 C CA . GLU A 1 180 ? 4.093 -3.661 28.031 1.00 32.97 180 GLU A CA 1
ATOM 1361 C C . GLU A 1 180 ? 3.120 -3.813 26.857 1.00 32.97 180 GLU A C 1
ATOM 1363 O O . GLU A 1 180 ? 2.357 -2.905 26.514 1.00 32.97 180 GLU A O 1
ATOM 1368 N N . GLU A 1 181 ? 3.206 -4.984 26.242 1.00 36.12 181 GLU A N 1
ATOM 1369 C CA . GLU A 1 181 ? 2.363 -5.464 25.166 1.00 36.12 181 GLU A CA 1
ATOM 1370 C C . GLU A 1 181 ? 0.897 -5.050 25.338 1.00 36.12 181 GLU A C 1
ATOM 1372 O O . GLU A 1 181 ? 0.239 -5.374 26.322 1.00 36.12 181 GLU A O 1
ATOM 1377 N N . ALA A 1 182 ? 0.354 -4.393 24.320 1.00 27.36 182 ALA A N 1
ATOM 1378 C CA . ALA A 1 182 ? -1.078 -4.396 24.079 1.00 27.36 182 ALA A CA 1
ATOM 1379 C C . ALA A 1 182 ? -1.312 -5.045 22.718 1.00 27.36 182 ALA A C 1
ATOM 1381 O O . ALA A 1 182 ? -1.713 -4.397 21.748 1.00 27.36 182 ALA A O 1
ATOM 1382 N N . SER A 1 183 ? -1.036 -6.350 22.657 1.00 35.69 183 SER A N 1
ATOM 1383 C CA . SER A 1 183 ? -1.923 -7.190 21.871 1.00 35.69 183 SER A CA 1
ATOM 1384 C C . SER A 1 183 ? -3.270 -7.193 22.592 1.00 35.69 183 SER A C 1
ATOM 1386 O O . SER A 1 183 ? -3.343 -7.420 23.795 1.00 35.69 183 SER A O 1
ATOM 1388 N N . GLU A 1 184 ? -4.315 -6.935 21.819 1.00 33.91 184 GLU A N 1
ATOM 1389 C CA . GLU A 1 184 ? -5.712 -7.169 22.163 1.00 33.91 184 GLU A CA 1
ATOM 1390 C C . GLU A 1 184 ? -6.455 -6.109 23.006 1.00 33.91 184 GLU A C 1
ATOM 1392 O O . GLU A 1 184 ? -6.201 -5.835 24.173 1.00 33.91 184 GLU A O 1
ATOM 1397 N N . ASN A 1 185 ? -7.523 -5.621 22.369 1.00 28.00 185 ASN A N 1
ATOM 1398 C CA . ASN A 1 185 ? -8.694 -4.954 22.924 1.00 28.00 185 ASN A CA 1
ATOM 1399 C C . ASN A 1 185 ? -8.660 -3.418 23.103 1.00 28.00 185 ASN A C 1
ATOM 1401 O O . ASN A 1 185 ? -8.033 -2.842 23.981 1.00 28.00 185 ASN A O 1
ATOM 1405 N N . SER A 1 186 ? -9.536 -2.771 22.325 1.00 34.84 186 SER A N 1
ATOM 1406 C CA . SER A 1 186 ? -10.016 -1.388 22.465 1.00 34.84 186 SER A CA 1
ATOM 1407 C C . SER A 1 186 ? -9.104 -0.241 21.994 1.00 34.84 186 SER A C 1
ATOM 1409 O O . SER A 1 186 ? -8.066 0.074 22.554 1.00 34.84 186 SER A O 1
ATOM 1411 N N . SER A 1 187 ? -9.652 0.528 21.040 1.00 31.19 187 SER A N 1
ATOM 1412 C CA . SER A 1 187 ? -9.333 1.935 20.734 1.00 31.19 187 SER A CA 1
ATOM 1413 C C . SER A 1 187 ? -8.281 2.275 19.656 1.00 31.19 187 SER A C 1
ATOM 1415 O O . SER A 1 187 ? -7.495 3.205 19.799 1.00 31.19 187 SER A O 1
ATOM 1417 N N . VAL A 1 188 ? -8.475 1.778 18.425 1.00 35.00 188 VAL A N 1
ATOM 1418 C CA . VAL A 1 188 ? -7.999 2.458 17.180 1.00 35.00 188 VAL A CA 1
ATOM 1419 C C . VAL A 1 188 ? -8.710 3.822 16.950 1.00 35.00 188 VAL A C 1
ATOM 1421 O O . VAL A 1 188 ? -8.807 4.346 15.846 1.00 35.00 188 VAL A O 1
ATOM 1424 N N . THR A 1 189 ? -9.238 4.470 17.995 1.00 36.00 189 THR A N 1
ATOM 1425 C CA . THR A 1 189 ? -9.985 5.736 17.887 1.00 36.00 189 THR A CA 1
ATOM 1426 C C . THR A 1 189 ? -9.377 6.875 18.704 1.00 36.00 189 THR A C 1
ATOM 1428 O O . THR A 1 189 ? -10.124 7.687 19.258 1.00 36.00 189 THR A O 1
ATOM 1431 N N . THR A 1 190 ? -8.047 6.991 18.750 1.00 36.25 190 THR A N 1
ATOM 1432 C CA . THR A 1 190 ? -7.408 8.142 19.424 1.00 36.25 190 THR A CA 1
ATOM 1433 C C . THR A 1 190 ? -6.407 8.926 18.560 1.00 36.25 190 THR A C 1
ATOM 1435 O O . THR A 1 190 ? -6.167 10.092 18.849 1.00 36.25 190 THR A O 1
ATOM 1438 N N . GLY A 1 191 ? -5.947 8.418 17.410 1.00 32.91 191 GLY A N 1
ATOM 1439 C CA . GLY A 1 191 ? -5.023 9.177 16.541 1.00 32.91 191 GLY A CA 1
ATOM 1440 C C . GLY A 1 191 ? -5.662 9.997 15.406 1.00 32.91 191 GLY A C 1
ATOM 1441 O O . GLY A 1 191 ? -5.228 11.110 15.120 1.00 32.91 191 GLY A O 1
ATOM 1442 N N . TYR A 1 192 ? -6.723 9.485 14.769 1.00 40.22 192 TYR A N 1
ATOM 1443 C CA . TYR A 1 192 ? -7.269 10.033 13.507 1.00 40.22 192 TYR A CA 1
ATOM 1444 C C . TYR A 1 192 ? -8.535 10.899 13.658 1.00 40.22 192 TYR A C 1
ATOM 1446 O O . TYR A 1 192 ? -9.173 11.302 12.685 1.00 40.22 192 TYR A O 1
ATOM 1454 N N . CYS A 1 193 ? -8.942 11.195 14.891 1.00 41.19 193 CYS A N 1
ATOM 1455 C CA . CYS A 1 193 ? -10.341 11.490 15.188 1.00 41.19 193 CYS A CA 1
ATOM 1456 C C . CYS A 1 193 ? -10.560 12.864 15.836 1.00 41.19 193 CYS A C 1
ATOM 1458 O O . CYS A 1 193 ? -11.166 12.976 16.896 1.00 41.19 193 CYS A O 1
ATOM 1460 N N . GLY A 1 194 ? -10.102 13.923 15.170 1.00 41.94 194 GLY A N 1
ATOM 1461 C CA . GLY A 1 194 ? -10.664 15.265 15.361 1.00 41.94 194 GLY A CA 1
ATOM 1462 C C . GLY A 1 194 ? -11.815 15.493 14.381 1.00 41.94 194 GLY A C 1
ATOM 1463 O O . GLY A 1 194 ? -12.979 15.541 14.767 1.00 41.94 194 GLY A O 1
ATOM 1464 N N . GLY A 1 195 ? -11.492 15.532 13.085 1.00 51.66 195 GLY A N 1
ATOM 1465 C CA . GLY A 1 195 ? -12.454 15.799 12.010 1.00 51.66 195 GLY A CA 1
ATOM 1466 C C . GLY A 1 195 ? -13.465 14.674 11.791 1.00 51.66 195 GLY A C 1
ATOM 1467 O O . GLY A 1 195 ? -14.664 14.927 11.780 1.00 51.66 195 GLY A O 1
ATOM 1468 N N . MET A 1 196 ? -13.013 13.419 11.706 1.00 47.97 196 MET A N 1
ATOM 1469 C CA . MET A 1 196 ? -13.909 12.288 11.432 1.00 47.97 196 MET A CA 1
ATOM 1470 C C . MET A 1 196 ? -14.813 11.950 12.627 1.00 47.97 196 MET A C 1
ATOM 1472 O O . MET A 1 196 ? -15.973 11.610 12.432 1.00 47.97 196 MET A O 1
ATOM 1476 N N . LYS A 1 197 ? -14.344 12.150 13.871 1.00 49.25 197 LYS A N 1
ATOM 1477 C CA . LYS A 1 197 ? -15.189 12.041 15.082 1.00 49.25 197 LYS A CA 1
ATOM 1478 C C . LYS A 1 197 ? -16.273 13.120 15.087 1.00 49.25 197 LYS A C 1
ATOM 1480 O O . LYS A 1 197 ? -17.417 12.821 15.409 1.00 49.25 197 LYS A O 1
ATOM 1485 N N . ARG A 1 198 ? -15.929 14.347 14.673 1.00 51.50 198 ARG A N 1
ATOM 1486 C CA . ARG A 1 198 ? -16.858 15.484 14.579 1.00 51.50 198 ARG A CA 1
ATOM 1487 C C . ARG A 1 198 ? -17.864 15.308 13.445 1.00 51.50 198 ARG A C 1
ATOM 1489 O O . ARG A 1 198 ? -19.043 15.559 13.659 1.00 51.50 198 ARG A O 1
ATOM 1496 N N . LEU A 1 199 ? -17.435 14.805 12.288 1.00 58.25 199 LEU A N 1
ATOM 1497 C CA . LEU A 1 199 ? -18.308 14.464 11.162 1.00 58.25 199 LEU A CA 1
ATOM 1498 C C . LEU A 1 199 ? -19.268 13.328 11.541 1.00 58.25 199 LEU A C 1
ATOM 1500 O O . LEU A 1 199 ? -20.469 13.451 11.339 1.00 58.25 199 LEU A O 1
ATOM 1504 N N . VAL A 1 200 ? -18.758 12.267 12.176 1.00 59.19 200 VAL A N 1
ATOM 1505 C CA . VAL A 1 200 ? -19.559 11.136 12.667 1.00 59.19 200 VAL A CA 1
ATOM 1506 C C . VAL A 1 200 ? -20.535 11.570 13.761 1.00 59.19 200 VAL A C 1
ATOM 1508 O O . VAL A 1 200 ? -21.681 11.138 13.731 1.00 59.19 200 VAL A O 1
ATOM 1511 N N . MET A 1 201 ? -20.144 12.440 14.698 1.00 57.38 201 MET A N 1
ATOM 1512 C CA . MET A 1 201 ? -21.069 12.998 15.698 1.00 57.38 201 MET A CA 1
ATOM 1513 C C . MET A 1 201 ? -22.116 13.926 15.068 1.00 57.38 201 MET A C 1
ATOM 1515 O O . MET A 1 201 ? -23.274 13.886 15.476 1.00 57.38 201 MET A O 1
ATOM 1519 N N . THR A 1 202 ? -21.739 14.717 14.060 1.00 60.97 202 THR A N 1
ATOM 1520 C CA . THR A 1 202 ? -22.660 15.620 13.347 1.00 60.97 202 THR A CA 1
ATOM 1521 C C . THR A 1 202 ? -23.668 14.829 12.512 1.00 60.97 202 THR A C 1
ATOM 1523 O O . THR A 1 202 ? -24.858 15.122 12.559 1.00 60.97 202 THR A O 1
ATOM 1526 N N . LEU A 1 203 ? -23.231 13.764 11.836 1.00 64.06 203 LEU A N 1
ATOM 1527 C CA . LEU A 1 203 ? -24.109 12.832 11.120 1.00 64.06 203 LEU A CA 1
ATOM 1528 C C . LEU A 1 203 ? -25.002 12.029 12.075 1.00 64.06 203 LEU A C 1
ATOM 1530 O O . LEU A 1 203 ? -26.192 11.867 11.808 1.00 64.06 203 LEU A O 1
ATOM 1534 N N . ASN A 1 204 ? -24.465 11.581 13.216 1.00 57.66 204 ASN A N 1
ATOM 1535 C CA . ASN A 1 204 ? -25.241 10.849 14.218 1.00 57.66 204 ASN A CA 1
ATOM 1536 C C . ASN A 1 204 ? -26.373 11.711 14.808 1.00 57.66 204 ASN A C 1
ATOM 1538 O O . ASN A 1 204 ? -27.504 11.253 14.956 1.00 57.66 204 ASN A O 1
ATOM 1542 N N . ARG A 1 205 ? -26.080 12.985 15.104 1.00 58.50 205 ARG A N 1
ATOM 1543 C CA . ARG A 1 205 ? -27.047 13.928 15.683 1.00 58.50 205 ARG A CA 1
ATOM 1544 C C . ARG A 1 205 ? -28.011 14.522 14.650 1.00 58.50 205 ARG A C 1
ATOM 1546 O O . ARG A 1 205 ? -29.145 14.814 15.006 1.00 58.50 205 ARG A O 1
ATOM 1553 N N . GLY A 1 206 ? -27.568 14.698 13.404 1.00 55.09 206 GLY A N 1
ATOM 1554 C CA . GLY A 1 206 ? -28.352 15.332 12.341 1.00 55.09 206 GLY A CA 1
ATOM 1555 C C . GLY A 1 206 ? -29.248 14.385 11.540 1.00 55.09 206 GLY A C 1
ATOM 1556 O O . GLY A 1 206 ? -30.298 14.815 11.080 1.00 55.09 206 GLY A O 1
ATOM 1557 N N . VAL A 1 207 ? -28.862 13.113 11.375 1.00 59.91 207 VAL A N 1
ATOM 1558 C CA . VAL A 1 207 ? -29.563 12.173 10.473 1.00 59.91 207 VAL A CA 1
ATOM 1559 C C . VAL A 1 207 ? -30.027 10.903 11.189 1.00 59.91 207 VAL A C 1
ATOM 1561 O O . VAL A 1 207 ? -31.157 10.472 10.987 1.00 59.91 207 VAL A O 1
ATOM 1564 N N . LEU A 1 208 ? -29.204 10.311 12.061 1.00 56.12 208 LEU A N 1
ATOM 1565 C CA . LEU A 1 208 ? -29.531 9.020 12.691 1.00 56.12 208 LEU A CA 1
ATOM 1566 C C . LEU A 1 208 ? -30.577 9.115 13.809 1.00 56.12 208 LEU A C 1
ATOM 1568 O O . LEU A 1 208 ? -31.514 8.322 13.826 1.00 56.12 208 LEU A O 1
ATOM 1572 N N . LEU A 1 209 ? -30.452 10.086 14.719 1.00 55.81 209 LEU A N 1
ATOM 1573 C CA . LEU A 1 209 ? -31.430 10.316 15.793 1.00 55.81 209 LEU A CA 1
ATOM 1574 C C . LEU A 1 209 ? -32.853 10.638 15.282 1.00 55.81 209 LEU A C 1
ATOM 1576 O O . LEU A 1 209 ? -33.797 10.017 15.769 1.00 55.81 209 LEU A O 1
ATOM 1580 N N . PRO A 1 210 ? -33.064 11.526 14.291 1.00 49.62 210 PRO A N 1
ATOM 1581 C CA . PRO A 1 210 ? -34.412 11.783 13.778 1.00 49.62 210 PRO A CA 1
ATOM 1582 C C . PRO A 1 210 ? -34.991 10.623 12.950 1.00 49.62 210 PRO A C 1
ATOM 1584 O O . PRO A 1 210 ? -36.209 10.506 12.857 1.00 49.62 210 PRO A O 1
ATOM 1587 N N . PHE A 1 211 ? -34.153 9.740 12.392 1.00 55.56 211 PHE A N 1
ATOM 1588 C CA . PHE A 1 211 ? -34.613 8.567 11.640 1.00 55.56 211 PHE A CA 1
ATOM 1589 C C . PHE A 1 211 ? -34.977 7.373 12.544 1.00 55.56 211 PHE A C 1
ATOM 1591 O O . PHE A 1 211 ? -35.924 6.651 12.242 1.00 55.56 211 PHE A O 1
ATOM 1598 N N . PHE A 1 212 ? -34.281 7.177 13.673 1.00 57.06 212 PHE A N 1
ATOM 1599 C CA . PHE A 1 212 ? -34.557 6.067 14.603 1.00 57.06 212 PHE A CA 1
ATOM 1600 C C . PHE A 1 212 ? -35.555 6.396 15.719 1.00 57.06 212 PHE A C 1
ATOM 1602 O O . PHE A 1 212 ? -36.166 5.485 16.275 1.00 57.06 212 PHE A O 1
ATOM 1609 N N . THR A 1 213 ? -35.778 7.672 16.039 1.00 48.88 213 THR A N 1
ATOM 1610 C CA . THR A 1 213 ? -36.686 8.066 17.130 1.00 48.88 213 THR A CA 1
ATOM 1611 C C . THR A 1 213 ? -38.060 8.480 16.599 1.00 48.88 213 THR A C 1
ATOM 1613 O O . THR A 1 213 ? -38.525 9.594 16.816 1.00 48.88 213 THR A O 1
ATOM 1616 N N . ARG A 1 214 ? -38.752 7.551 15.922 1.00 48.75 214 ARG A N 1
ATOM 1617 C CA . ARG A 1 214 ? -40.226 7.565 15.815 1.00 48.75 214 ARG A CA 1
ATOM 1618 C C . ARG A 1 214 ? -40.846 6.547 16.779 1.00 48.75 214 ARG A C 1
ATOM 1620 O O . ARG A 1 214 ? -41.761 5.806 16.439 1.00 48.75 214 ARG A O 1
ATOM 1627 N N . SER A 1 215 ? -40.329 6.492 17.999 1.00 44.09 215 SER A N 1
ATOM 1628 C CA . SER A 1 215 ? -41.007 5.896 19.149 1.00 44.09 215 SER A CA 1
ATOM 1629 C C . SER A 1 215 ? -40.750 6.809 20.340 1.00 44.09 215 SER A C 1
ATOM 1631 O O . SER A 1 215 ? -39.626 7.255 20.550 1.00 44.09 215 SER A O 1
ATOM 1633 N N . GLY A 1 216 ? -41.849 7.205 20.981 1.00 39.56 216 GLY A N 1
ATOM 1634 C CA . GLY A 1 216 ? -41.963 8.386 21.830 1.00 39.56 216 GLY A CA 1
ATOM 1635 C C . GLY A 1 216 ? -41.108 8.386 23.102 1.00 39.56 216 GLY A C 1
ATOM 1636 O O . GLY A 1 216 ? -40.408 7.422 23.410 1.00 39.56 216 GLY A O 1
ATOM 1637 N N . PRO A 1 217 ? -41.170 9.487 23.865 1.00 40.50 217 PRO A N 1
ATOM 1638 C CA . PRO A 1 217 ? -40.374 9.662 25.066 1.00 40.50 217 PRO A CA 1
ATOM 1639 C C . PRO A 1 217 ? -40.882 8.721 26.162 1.00 40.50 217 PRO A C 1
ATOM 1641 O O . PRO A 1 217 ? -41.976 8.915 26.687 1.00 40.50 217 PRO A O 1
ATOM 1644 N N . GLN A 1 218 ? -40.081 7.737 26.567 1.00 40.19 218 GLN A N 1
ATOM 1645 C CA . GLN A 1 218 ? -40.189 7.209 27.925 1.00 40.19 218 GLN A CA 1
ATOM 1646 C C . GLN A 1 218 ? -39.181 7.947 28.795 1.00 40.19 218 GLN A C 1
ATOM 1648 O O . GLN A 1 218 ? -37.985 7.661 28.788 1.00 40.19 218 GLN A O 1
ATOM 1653 N N . SER A 1 219 ? -39.681 8.931 29.546 1.00 40.44 219 SER A N 1
ATOM 1654 C CA . SER A 1 219 ? -38.960 9.469 30.688 1.00 40.44 219 SER A CA 1
ATOM 1655 C C . SER A 1 219 ? -38.774 8.337 31.698 1.00 40.44 219 SER A C 1
ATOM 1657 O O . SER A 1 219 ? -39.711 7.990 32.422 1.00 40.44 219 SER A O 1
ATOM 1659 N N . MET A 1 220 ? -37.579 7.751 31.769 1.00 41.59 220 MET A N 1
ATOM 1660 C CA . MET A 1 220 ? -37.224 6.940 32.926 1.00 41.59 220 MET A CA 1
ATOM 1661 C C . MET A 1 220 ? -36.863 7.902 34.058 1.00 41.59 220 MET A C 1
ATOM 1663 O O . MET A 1 220 ? -35.744 8.389 34.210 1.00 41.59 220 MET A O 1
ATOM 1667 N N . ARG A 1 221 ? -37.926 8.254 34.774 1.00 37.47 221 ARG A N 1
ATOM 1668 C CA . ARG A 1 221 ? -37.982 8.997 36.022 1.00 37.47 221 ARG A CA 1
ATOM 1669 C C . ARG A 1 221 ? -37.127 8.237 37.041 1.00 37.47 221 ARG A C 1
ATOM 1671 O O . ARG A 1 221 ? -37.561 7.212 37.554 1.00 37.47 221 ARG A O 1
ATOM 1678 N N . TYR A 1 222 ? -35.919 8.720 37.329 1.00 31.95 222 TYR A N 1
ATOM 1679 C CA . TYR A 1 222 ? -35.218 8.341 38.554 1.00 31.95 222 TYR A CA 1
ATOM 1680 C C . TYR A 1 222 ? -36.026 8.913 39.718 1.00 31.95 222 TYR A C 1
ATOM 1682 O O . TYR A 1 222 ? -35.851 10.063 40.116 1.00 31.95 222 TYR A O 1
ATOM 1690 N N . THR A 1 223 ? -36.973 8.134 40.232 1.00 42.78 223 THR A N 1
ATOM 1691 C CA . THR A 1 223 ? -37.522 8.374 41.561 1.00 42.78 223 THR A CA 1
ATOM 1692 C C . THR A 1 223 ? -36.419 8.056 42.557 1.00 42.78 223 THR A C 1
ATOM 1694 O O . THR A 1 223 ? -36.209 6.903 42.930 1.00 42.78 223 THR A O 1
ATOM 1697 N N . GLY A 1 224 ? -35.698 9.104 42.955 1.00 37.81 224 GLY A N 1
ATOM 1698 C CA . GLY A 1 224 ? -35.084 9.160 44.268 1.00 37.81 224 GLY A CA 1
ATOM 1699 C C . GLY A 1 224 ? -36.191 8.957 45.292 1.00 37.81 224 GLY A C 1
ATOM 1700 O O . GLY A 1 224 ? -37.049 9.818 45.466 1.00 37.81 224 GLY A O 1
ATOM 1701 N N . VAL A 1 225 ? -36.207 7.777 45.901 1.00 43.69 225 VAL A N 1
ATOM 1702 C CA . VAL A 1 225 ? -36.929 7.553 47.144 1.00 43.69 225 VAL A CA 1
ATOM 1703 C C . VAL A 1 225 ? -35.972 7.952 48.251 1.00 43.69 225 VAL A C 1
ATOM 1705 O O . VAL A 1 225 ? -34.920 7.341 48.447 1.00 43.69 225 VAL A O 1
ATOM 1708 N N . GLU A 1 226 ? -36.348 9.041 48.904 1.00 42.19 226 GLU A N 1
ATOM 1709 C CA . GLU A 1 226 ? -35.785 9.553 50.137 1.00 42.19 226 GLU A CA 1
ATOM 1710 C C . GLU A 1 226 ? -35.538 8.428 51.151 1.00 42.19 226 GLU A C 1
ATOM 1712 O O . GLU A 1 226 ? -36.438 7.671 51.512 1.00 42.19 226 GLU A O 1
ATOM 1717 N N . ARG A 1 227 ? -34.319 8.361 51.682 1.00 38.34 227 ARG A N 1
ATOM 1718 C CA . ARG A 1 227 ? -34.113 7.922 53.061 1.00 38.34 227 ARG A CA 1
ATOM 1719 C C . ARG A 1 227 ? -33.378 9.026 53.784 1.00 38.34 227 ARG A C 1
ATOM 1721 O O . ARG A 1 227 ? -32.152 9.048 53.829 1.00 38.34 227 ARG A O 1
ATOM 1728 N N . HIS A 1 228 ? -34.153 9.934 54.351 1.00 35.16 228 HIS A N 1
ATOM 1729 C CA . HIS A 1 228 ? -33.705 10.716 55.484 1.00 35.16 228 HIS A CA 1
ATOM 1730 C C . HIS A 1 228 ? -34.734 10.586 56.606 1.00 35.16 228 HIS A C 1
ATOM 1732 O O . HIS A 1 228 ? -35.932 10.689 56.373 1.00 35.16 228 HIS A O 1
ATOM 1738 N N . SER A 1 229 ? -34.210 10.416 57.819 1.00 35.75 229 SER A N 1
ATOM 1739 C CA . SER A 1 229 ? -34.891 10.496 59.114 1.00 35.75 229 SER A CA 1
ATOM 1740 C C . SER A 1 229 ? -35.557 9.221 59.647 1.00 35.75 229 SER A C 1
ATOM 1742 O O . SER A 1 229 ? -36.711 8.920 59.366 1.00 35.75 229 SER A O 1
ATOM 1744 N N . SER A 1 230 ? -34.853 8.519 60.538 1.00 34.97 230 SER A N 1
ATOM 1745 C CA . SER A 1 230 ? -35.165 8.615 61.973 1.00 34.97 230 SER A CA 1
ATOM 1746 C C . SER A 1 230 ? -33.966 8.139 62.794 1.00 34.97 230 SER A C 1
ATOM 1748 O O . SER A 1 230 ? -33.500 7.008 62.683 1.00 34.97 230 SER A O 1
ATOM 1750 N N . ARG A 1 231 ? -33.430 9.084 63.557 1.00 37.59 231 ARG A N 1
ATOM 1751 C CA . ARG A 1 231 ? -32.429 8.936 64.606 1.00 37.59 231 ARG A CA 1
ATOM 1752 C C . ARG A 1 231 ? -33.195 8.775 65.917 1.00 37.59 231 ARG A C 1
ATOM 1754 O O . ARG A 1 231 ? -34.129 9.536 66.114 1.00 37.59 231 ARG A O 1
ATOM 1761 N N . SER A 1 232 ? -32.711 7.877 66.774 1.00 36.41 232 SER A N 1
ATOM 1762 C CA . SER A 1 232 ? -33.013 7.771 68.208 1.00 36.41 232 SER A CA 1
ATOM 1763 C C . SER A 1 232 ? -34.474 7.536 68.586 1.00 36.41 232 SER A C 1
ATOM 1765 O O . SER A 1 232 ? -35.268 8.459 68.557 1.00 36.41 232 SER A O 1
ATOM 1767 N N . ASP A 1 233 ? -34.769 6.336 69.081 1.00 41.28 233 ASP A N 1
ATOM 1768 C CA . ASP A 1 233 ? -35.392 6.243 70.397 1.00 41.28 233 ASP A CA 1
ATOM 1769 C C . ASP A 1 233 ? -34.889 5.005 71.133 1.00 41.28 233 ASP A C 1
ATOM 1771 O O . ASP A 1 233 ? -34.613 3.950 70.557 1.00 41.28 233 ASP A O 1
ATOM 1775 N N . SER A 1 234 ? -34.652 5.262 72.404 1.00 42.62 234 SER A N 1
ATOM 1776 C CA . SER A 1 234 ? -34.021 4.441 73.410 1.00 42.62 234 SER A CA 1
ATOM 1777 C C . SER A 1 234 ? -35.063 3.574 74.118 1.00 42.62 234 SER A C 1
ATOM 1779 O O . SER A 1 234 ? -36.240 3.913 74.124 1.00 42.62 234 SER A O 1
ATOM 1781 N N . ASP A 1 235 ? -34.561 2.543 74.797 1.00 40.06 235 ASP A N 1
ATOM 1782 C CA . ASP A 1 235 ? -35.103 1.998 76.044 1.00 40.06 235 ASP A CA 1
ATOM 1783 C C . ASP A 1 235 ? -36.448 1.235 76.018 1.00 40.06 235 ASP A C 1
ATOM 1785 O O . ASP A 1 235 ? -37.310 1.398 75.166 1.00 40.06 235 ASP A O 1
ATOM 1789 N N . ASP A 1 236 ? -36.571 0.347 77.008 1.00 43.44 236 ASP A N 1
ATOM 1790 C CA . ASP A 1 236 ? -37.736 -0.460 77.387 1.00 43.44 236 ASP A CA 1
ATOM 1791 C C . ASP A 1 236 ? -38.044 -1.729 76.575 1.00 43.44 236 ASP A C 1
ATOM 1793 O O . ASP A 1 236 ? -38.949 -1.781 75.754 1.00 43.44 236 ASP A O 1
ATOM 1797 N N . MET A 1 237 ? -37.362 -2.823 76.939 1.00 45.62 237 MET A N 1
ATOM 1798 C CA . MET A 1 237 ? -38.043 -3.982 77.544 1.00 45.62 237 MET A CA 1
ATOM 1799 C C . MET A 1 237 ? -37.059 -4.748 78.447 1.00 45.62 237 MET A C 1
ATOM 1801 O O . MET A 1 237 ? -36.3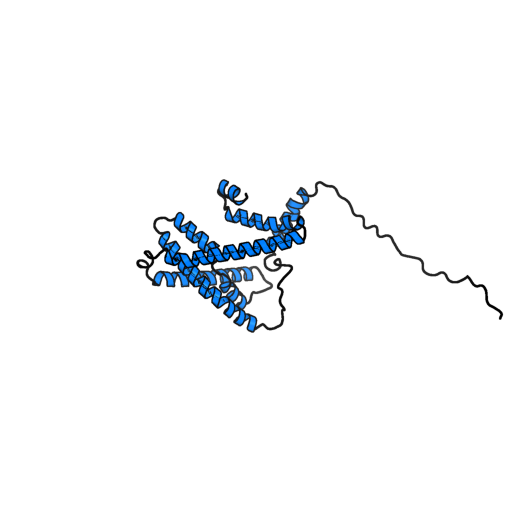22 -5.635 78.015 1.00 45.62 237 MET A O 1
ATOM 1805 N N . MET A 1 238 ? -37.054 -4.391 79.736 1.00 43.53 238 MET A N 1
ATOM 1806 C CA . MET A 1 238 ? -36.649 -5.293 80.816 1.00 43.53 238 MET A CA 1
ATOM 1807 C C . MET A 1 238 ? -37.556 -6.532 80.839 1.00 43.53 238 MET A C 1
ATOM 1809 O O . MET A 1 238 ? -38.761 -6.413 80.638 1.00 43.53 238 MET A O 1
ATOM 1813 N N . GLY A 1 239 ? -37.010 -7.671 81.278 1.00 36.50 239 GLY A N 1
ATOM 1814 C CA . GLY A 1 239 ? -37.749 -8.509 82.227 1.00 36.50 239 GLY A CA 1
ATOM 1815 C C . GLY A 1 239 ? -37.693 -10.022 82.036 1.00 36.50 239 GLY A C 1
ATOM 1816 O O . GLY A 1 239 ? -38.491 -10.583 81.300 1.00 36.50 239 GLY A O 1
ATOM 1817 N N . ALA A 1 240 ? -36.861 -10.648 82.877 1.00 40.25 240 ALA A N 1
ATOM 1818 C CA . ALA A 1 240 ? -37.058 -11.957 83.513 1.00 40.25 240 ALA A CA 1
ATOM 1819 C C . ALA A 1 240 ? -36.885 -13.236 82.663 1.00 40.25 240 ALA A C 1
ATOM 1821 O O . ALA A 1 240 ? -37.750 -13.614 81.885 1.00 40.25 240 ALA A O 1
ATOM 1822 N N . ASN A 1 241 ? -35.844 -14.032 82.943 1.00 39.59 241 ASN A N 1
ATOM 1823 C CA . ASN A 1 241 ? -35.902 -15.015 84.038 1.00 39.59 241 ASN A CA 1
ATOM 1824 C C . ASN A 1 241 ? -34.632 -15.885 84.123 1.00 39.59 241 ASN A C 1
ATOM 1826 O O . ASN A 1 241 ? -34.177 -16.480 83.150 1.00 39.59 241 ASN A O 1
ATOM 1830 N N . SER A 1 242 ? -34.101 -15.998 85.334 1.00 44.44 242 SER A N 1
ATOM 1831 C CA . SER A 1 242 ? -33.227 -17.052 85.875 1.00 44.44 242 SER A CA 1
ATOM 1832 C C . SER A 1 242 ? -33.251 -16.871 87.401 1.00 44.44 242 SER A C 1
ATOM 1834 O O . SER A 1 242 ? -33.425 -15.724 87.826 1.00 44.44 242 SER A O 1
ATOM 1836 N N . PRO A 1 243 ? -32.962 -17.870 88.257 1.00 49.03 243 PRO A N 1
ATOM 1837 C CA . PRO A 1 243 ? -32.958 -19.338 88.139 1.00 49.03 243 PRO A CA 1
ATOM 1838 C C . PRO A 1 243 ? -33.883 -19.925 89.268 1.00 49.03 243 PRO A C 1
ATOM 1840 O O . PRO A 1 243 ? -34.830 -19.208 89.599 1.00 49.03 243 PRO A O 1
ATOM 1843 N N . PRO A 1 244 ? -33.748 -21.147 89.860 1.00 50.53 244 PRO A N 1
ATOM 1844 C CA . PRO A 1 244 ? -32.541 -21.694 90.521 1.00 50.53 244 PRO A CA 1
ATOM 1845 C C . PRO A 1 244 ? -32.279 -23.205 90.286 1.00 50.53 244 PRO A C 1
ATOM 1847 O O . PRO A 1 244 ? -33.168 -23.945 89.868 1.00 50.53 244 PRO A O 1
ATOM 1850 N N . GLY A 1 245 ? -31.062 -23.667 90.607 1.00 36.41 245 GLY A N 1
ATOM 1851 C CA . GLY A 1 245 ? -30.673 -25.085 90.639 1.00 36.41 245 GLY A CA 1
ATOM 1852 C C . GLY A 1 245 ? -29.186 -25.295 90.426 1.00 36.41 245 GLY A C 1
ATOM 1853 O O . GLY A 1 245 ? -28.806 -25.447 89.248 1.00 36.41 245 GLY A O 1
#

Organism: Perkinsus olseni (NCBI:txid32597)